Protein AF-A0A1Y1KIW7-F1 (afdb_monomer)

Mean predicted aligned error: 7.22 Å

Radius of gyration: 23.5 Å; Cα contacts (8 Å, |Δi|>4): 241; chains: 1; bounding box: 66×32×48 Å

Foldseek 3Di:
DQQPDQEEEAQDDPDPDCPPDPVVCVVPDPPPSGHHYDHNVVVVVVVVVDDDPVRVVQLVLQCVQLVVQVVVLLVDQFFFQVVSQVSSQVSSVVSAFPGKPDQKAWDKAPCVVVVPHRPRGDTHDAPIKTWIWTTGHHPNHIDTDIDIAGSVSDDDPVRVVVVVVVVVVVVVVVVPPDPVD

pLDDT: mean 90.43, std 15.03, range [49.16, 98.88]

Secondary structure (DSSP,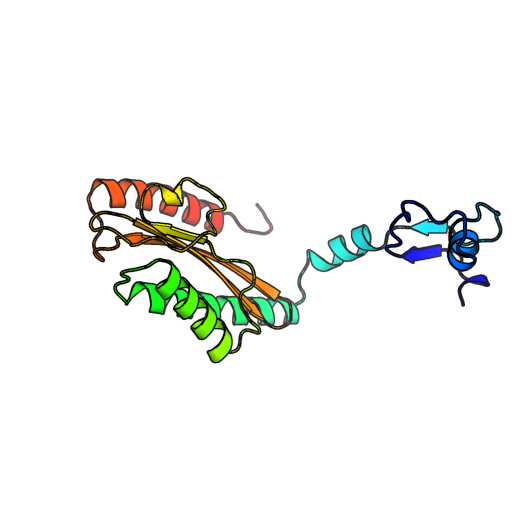 8-state):
-GGG-SEEE------S--TT-HHHHHHH---TTS-EEE-SHHHHHHHHHS--HHHHHHHHHHHHHHHHHHHHHHTS--SBHHHHHHHHHHHHHHTT-SEESSPPEEEEGGGGGSTT-----SB--TTPEEEEE--EEETTEE---EEEEETTSS--HHHHHHHHHHHHHHHHHHHT-STT-

Nearest PDB structures (foldseek):
  6a9v-assembly1_A  TM=9.105E-01  e=4.047E-14  Saccharomyces cerevisiae S288C
  6a9t-assembly1_A  TM=9.104E-01  e=4.312E-14  Saccharomyces cerevisiae S288C
  5x49-assembly1_B  TM=9.559E-01  e=2.557E-13  Homo sapiens
  6a9u-assembly1_A  TM=8.851E-01  e=1.771E-14  Saccharomyces cerevisiae S288C
  5cnx-assembly1_C  TM=8.513E-01  e=7.979E-08  Escherichia coli K-12

Organism: Photinus pyralis (NCBI:txid7054)

Structure (mmCIF, N/CA/C/O backbone):
data_AF-A0A1Y1KIW7-F1
#
_entry.id   AF-A0A1Y1KIW7-F1
#
loop_
_atom_site.group_PDB
_atom_site.id
_atom_site.type_symbol
_atom_site.label_atom_id
_atom_site.label_alt_id
_atom_site.label_comp_id
_atom_site.label_asym_id
_atom_site.label_entity_id
_atom_site.label_seq_id
_atom_site.pdbx_PDB_ins_code
_atom_site.Cartn_x
_atom_site.Cartn_y
_atom_site.Cartn_z
_atom_site.occupancy
_atom_site.B_iso_or_equiv
_atom_site.auth_seq_id
_atom_site.auth_comp_id
_atom_site.auth_asym_id
_atom_site.auth_atom_id
_atom_site.pdbx_PDB_model_num
ATOM 1 N N . ILE A 1 1 ? 38.084 -9.960 -23.583 1.00 61.38 1 ILE A N 1
ATOM 2 C CA . ILE A 1 1 ? 36.746 -9.347 -23.404 1.00 61.38 1 ILE A CA 1
ATOM 3 C C . ILE A 1 1 ? 36.866 -7.844 -23.141 1.00 61.38 1 ILE A C 1
ATOM 5 O O . ILE A 1 1 ? 36.608 -7.091 -24.060 1.00 61.38 1 ILE A O 1
ATOM 9 N N . LEU A 1 2 ? 37.344 -7.375 -21.979 1.00 64.31 2 LEU A N 1
ATOM 10 C CA . LEU A 1 2 ? 37.395 -5.922 -21.696 1.00 64.31 2 LEU A CA 1
ATOM 11 C C . LEU A 1 2 ? 38.417 -5.123 -22.530 1.00 64.31 2 LEU A C 1
ATOM 13 O O . LEU A 1 2 ? 38.200 -3.947 -22.784 1.00 64.31 2 LEU A O 1
ATOM 17 N N . ARG A 1 3 ? 39.520 -5.748 -22.967 1.00 63.81 3 ARG A N 1
ATOM 18 C CA . ARG A 1 3 ? 40.569 -5.086 -23.775 1.00 63.81 3 ARG A CA 1
ATOM 19 C C . ARG A 1 3 ? 40.186 -4.853 -25.242 1.00 63.81 3 ARG A C 1
ATOM 21 O O . ARG A 1 3 ? 40.884 -4.125 -25.928 1.00 63.81 3 ARG A O 1
ATOM 28 N N . SER A 1 4 ? 39.125 -5.503 -25.715 1.00 75.75 4 SER A N 1
ATOM 29 C CA . SER A 1 4 ? 38.615 -5.390 -27.087 1.00 75.75 4 SER A CA 1
ATOM 30 C C . SER A 1 4 ? 37.269 -4.667 -27.149 1.00 75.75 4 SER A C 1
ATOM 32 O O . SER A 1 4 ? 36.656 -4.621 -28.207 1.00 75.75 4 SER A O 1
ATOM 34 N N . ALA A 1 5 ? 36.761 -4.191 -26.010 1.00 72.75 5 ALA A N 1
ATOM 35 C CA . ALA A 1 5 ? 35.526 -3.427 -25.961 1.00 72.75 5 ALA A CA 1
ATOM 36 C C . ALA A 1 5 ? 35.830 -1.962 -26.284 1.00 72.75 5 ALA A C 1
ATOM 38 O O . ALA A 1 5 ? 36.837 -1.435 -25.816 1.00 72.75 5 ALA A O 1
ATOM 39 N N . GLU A 1 6 ? 34.950 -1.313 -27.044 1.00 76.81 6 GLU A N 1
ATOM 40 C CA . GLU A 1 6 ? 35.015 0.130 -27.326 1.00 76.81 6 GLU A CA 1
ATOM 41 C C . GLU A 1 6 ? 34.262 0.949 -26.263 1.00 76.81 6 GLU A C 1
ATOM 43 O O . GLU A 1 6 ? 34.661 2.062 -25.916 1.00 76.81 6 GLU A O 1
ATOM 48 N N . LEU A 1 7 ? 33.208 0.361 -25.686 1.00 77.12 7 LEU A N 1
ATOM 49 C CA . LEU A 1 7 ? 32.336 0.982 -24.694 1.00 77.12 7 LEU A CA 1
ATOM 50 C C . LEU A 1 7 ? 31.958 -0.029 -23.606 1.00 77.12 7 LEU A C 1
ATOM 52 O O . LEU A 1 7 ? 31.646 -1.184 -23.898 1.00 77.12 7 LEU A O 1
ATOM 56 N N . VAL A 1 8 ? 31.973 0.403 -22.344 1.00 82.56 8 VAL A N 1
ATOM 57 C CA . VAL A 1 8 ? 31.587 -0.421 -21.190 1.00 82.56 8 VAL A CA 1
ATOM 58 C C . VAL A 1 8 ? 30.502 0.292 -20.385 1.00 82.56 8 VAL A C 1
ATOM 60 O O . VAL A 1 8 ? 30.724 1.386 -19.866 1.00 82.56 8 VAL A O 1
ATOM 63 N N . TYR A 1 9 ? 29.343 -0.355 -20.235 1.00 84.00 9 TYR A N 1
ATOM 64 C CA . TYR A 1 9 ? 28.284 0.090 -19.329 1.00 84.00 9 TYR A CA 1
ATOM 65 C C . TYR A 1 9 ? 28.411 -0.627 -17.990 1.00 84.00 9 TYR A C 1
ATOM 67 O O . TYR A 1 9 ? 28.295 -1.850 -17.931 1.00 84.00 9 TYR A O 1
ATOM 75 N N . ALA A 1 10 ? 28.661 0.117 -16.916 1.00 83.75 10 ALA A N 1
ATOM 76 C CA . ALA A 1 10 ? 28.775 -0.462 -15.584 1.00 83.75 10 ALA A CA 1
ATOM 77 C C . ALA A 1 10 ? 28.474 0.573 -14.496 1.00 83.75 10 ALA A C 1
ATOM 79 O O . ALA A 1 10 ? 28.967 1.702 -14.543 1.00 83.75 10 ALA A O 1
ATOM 80 N N . ASP A 1 11 ? 27.719 0.158 -13.480 1.00 79.12 11 ASP A N 1
ATOM 81 C CA . ASP A 1 11 ? 27.463 0.949 -12.274 1.00 79.12 11 ASP A CA 1
ATOM 82 C C . ASP A 1 11 ? 28.633 0.803 -11.301 1.00 79.12 11 ASP A C 1
ATOM 84 O O . ASP A 1 11 ? 28.554 0.172 -10.249 1.00 79.12 11 ASP A O 1
ATOM 88 N N . VAL A 1 12 ? 29.774 1.358 -11.700 1.00 70.19 12 VAL A N 1
ATOM 89 C CA . VAL A 1 12 ? 30.959 1.400 -10.851 1.00 70.19 12 VAL A CA 1
ATOM 90 C C . VAL A 1 12 ? 30.871 2.656 -9.995 1.00 70.19 12 VAL A C 1
ATOM 92 O O . VAL A 1 12 ? 31.038 3.769 -10.490 1.00 70.19 12 VAL A O 1
ATOM 95 N N . GLN A 1 13 ? 30.591 2.480 -8.704 1.00 58.31 13 GLN A N 1
ATOM 96 C CA . GLN A 1 13 ? 30.685 3.566 -7.729 1.00 58.31 13 GLN A CA 1
ATOM 97 C C . GLN A 1 13 ? 32.115 4.141 -7.752 1.00 58.31 13 GLN A C 1
ATOM 99 O O . GLN A 1 13 ? 33.075 3.361 -7.756 1.00 58.31 13 GLN A O 1
ATOM 104 N N . PRO A 1 14 ? 32.307 5.472 -7.741 1.00 51.91 14 PRO A N 1
ATOM 105 C CA . PRO A 1 14 ? 33.620 6.032 -7.465 1.00 51.91 14 PRO A CA 1
ATOM 106 C C . PRO A 1 14 ? 34.003 5.630 -6.038 1.00 51.91 14 PRO A C 1
ATOM 108 O O . PRO A 1 14 ? 33.383 6.063 -5.066 1.00 51.91 14 PRO A O 1
ATOM 111 N N . VAL A 1 15 ? 34.992 4.751 -5.899 1.00 50.53 15 VAL A N 1
ATOM 112 C CA . VAL A 1 15 ? 35.445 4.313 -4.579 1.00 50.53 15 VAL A CA 1
ATOM 113 C C . VAL A 1 15 ? 36.066 5.512 -3.858 1.00 50.53 15 VAL A C 1
ATOM 115 O O . VAL A 1 15 ? 36.962 6.164 -4.392 1.00 50.53 15 VAL A O 1
ATOM 118 N N . ARG A 1 16 ? 35.561 5.824 -2.656 1.00 49.16 16 ARG A N 1
ATOM 119 C CA . ARG A 1 16 ? 35.917 7.041 -1.906 1.00 49.16 16 ARG A CA 1
ATOM 120 C C . ARG A 1 16 ? 37.354 7.080 -1.371 1.00 49.16 16 ARG A C 1
ATOM 122 O O . ARG A 1 16 ? 37.787 8.160 -1.000 1.00 49.16 16 ARG A O 1
ATOM 129 N N . ASP A 1 17 ? 38.099 5.975 -1.382 1.00 57.03 17 ASP A N 1
ATOM 130 C CA . ASP A 1 17 ? 39.563 5.966 -1.248 1.00 57.03 17 ASP A CA 1
ATOM 131 C C . ASP A 1 17 ? 40.117 4.577 -1.620 1.00 57.03 17 ASP A C 1
ATOM 133 O O . ASP A 1 17 ? 39.911 3.595 -0.910 1.00 57.03 1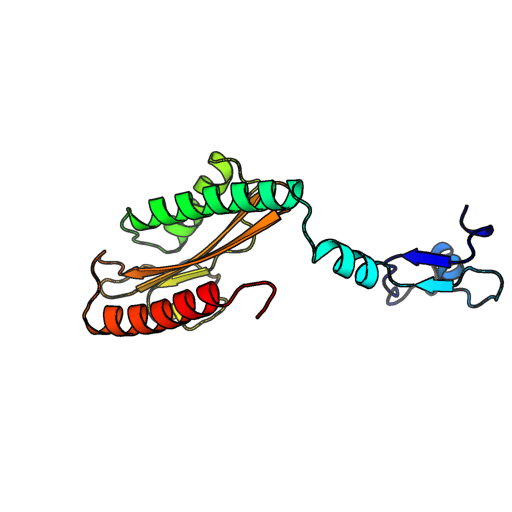7 ASP A O 1
ATOM 137 N N . THR A 1 18 ? 40.805 4.468 -2.756 1.00 52.38 18 THR A N 1
ATOM 138 C CA . THR A 1 18 ? 41.490 3.235 -3.199 1.00 52.38 18 THR A CA 1
ATOM 139 C C . THR A 1 18 ? 42.814 3.566 -3.866 1.00 52.38 18 THR A C 1
ATOM 141 O O . THR A 1 18 ? 43.195 2.987 -4.886 1.00 52.38 18 THR A O 1
ATOM 144 N N . SER A 1 19 ? 43.591 4.451 -3.245 1.00 52.22 19 SER A N 1
ATOM 145 C CA . SER A 1 19 ? 44.989 4.684 -3.632 1.00 52.22 19 SER A CA 1
ATOM 146 C C . SER A 1 19 ? 45.856 3.403 -3.636 1.00 52.22 19 SER A C 1
ATOM 148 O O . SER A 1 19 ? 46.941 3.410 -4.223 1.00 52.22 19 SER A O 1
ATOM 150 N N . LYS A 1 20 ? 45.380 2.279 -3.063 1.00 52.53 20 LYS A N 1
ATOM 151 C CA . LYS A 1 20 ? 46.131 1.016 -2.909 1.00 52.53 20 LYS A CA 1
ATOM 152 C C . LYS A 1 20 ? 45.621 -0.212 -3.680 1.00 52.53 20 LYS A C 1
ATOM 154 O O . LYS A 1 20 ? 46.311 -1.226 -3.656 1.00 52.53 20 LYS A O 1
ATOM 159 N N . ASN A 1 21 ? 44.475 -0.176 -4.369 1.00 59.34 21 ASN A N 1
ATOM 160 C CA . ASN A 1 21 ? 43.927 -1.397 -4.982 1.00 59.34 21 ASN A CA 1
ATOM 161 C C . ASN A 1 21 ? 44.272 -1.497 -6.483 1.00 59.34 21 ASN A C 1
ATOM 163 O O . ASN A 1 21 ? 43.863 -0.648 -7.274 1.00 59.34 21 ASN A O 1
ATOM 167 N N . SER A 1 22 ? 45.025 -2.532 -6.878 1.00 60.00 22 SER A N 1
ATOM 168 C CA . SER A 1 22 ? 45.4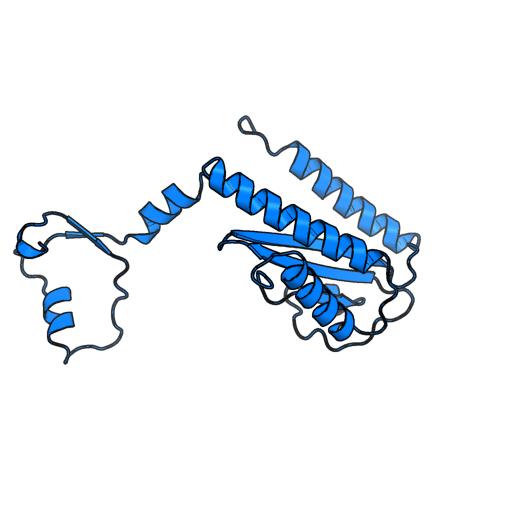94 -2.762 -8.263 1.00 60.00 22 SER A CA 1
ATOM 169 C C . SER A 1 22 ? 44.339 -2.814 -9.272 1.00 60.00 22 SER A C 1
ATOM 171 O O . SER A 1 22 ? 44.393 -2.176 -10.324 1.00 60.00 22 SER A O 1
ATOM 173 N N . LEU A 1 23 ? 43.239 -3.472 -8.892 1.00 58.28 23 LEU A N 1
ATOM 174 C CA . LEU A 1 23 ? 42.007 -3.514 -9.679 1.00 58.28 23 LEU A CA 1
ATOM 175 C C . LEU A 1 23 ? 41.408 -2.118 -9.873 1.00 58.28 23 LEU A C 1
ATOM 177 O O . LEU A 1 23 ? 40.960 -1.800 -10.966 1.00 58.28 23 LEU A O 1
ATOM 181 N N . TRP A 1 24 ? 41.449 -1.247 -8.859 1.00 57.94 24 TRP A N 1
ATOM 182 C CA . TRP A 1 24 ? 40.953 0.119 -9.015 1.00 57.94 24 TRP A CA 1
ATOM 183 C C . TRP A 1 24 ? 41.864 0.966 -9.889 1.00 57.94 24 TRP A C 1
ATOM 185 O O . TRP A 1 24 ? 41.348 1.693 -10.714 1.00 57.94 24 TRP A O 1
ATOM 195 N N . ARG A 1 25 ? 43.194 0.835 -9.819 1.00 58.03 25 ARG A N 1
ATOM 196 C CA . ARG A 1 25 ? 44.079 1.507 -10.793 1.00 58.03 25 ARG A CA 1
ATOM 197 C C . ARG A 1 25 ? 43.815 1.033 -12.221 1.00 58.03 25 ARG A C 1
ATOM 199 O O . ARG A 1 25 ? 43.783 1.858 -13.125 1.00 58.03 25 ARG A O 1
ATOM 206 N N . PHE A 1 26 ? 43.541 -0.257 -12.407 1.00 60.66 26 PHE A N 1
ATOM 207 C CA . PHE A 1 26 ? 43.091 -0.802 -13.689 1.00 60.66 26 PHE A CA 1
ATOM 208 C C . PHE A 1 26 ? 41.734 -0.216 -14.122 1.00 60.66 26 PHE A C 1
ATOM 210 O O . PHE A 1 26 ? 41.530 0.099 -15.291 1.00 60.66 26 PHE A O 1
ATOM 217 N N . PHE A 1 27 ? 40.812 0.008 -13.182 1.00 56.88 27 PHE A N 1
ATOM 218 C CA . PHE A 1 27 ? 39.549 0.678 -13.467 1.00 56.88 27 PHE A CA 1
ATOM 219 C C . PHE A 1 27 ? 39.673 2.225 -13.541 1.00 56.88 27 PHE A C 1
ATOM 221 O O . PHE A 1 27 ? 38.868 2.861 -14.199 1.00 56.88 27 PHE A O 1
ATOM 228 N N . SER A 1 28 ? 40.665 2.886 -12.971 1.00 54.75 28 SER A N 1
ATOM 229 C CA . SER A 1 28 ? 40.720 4.358 -12.895 1.00 54.75 28 SER A CA 1
ATOM 230 C C . SER A 1 28 ? 41.793 4.984 -13.768 1.00 54.75 28 SER A C 1
ATOM 232 O O . SER A 1 28 ? 41.848 6.212 -13.843 1.00 54.75 28 SER A O 1
ATOM 234 N N . SER A 1 29 ? 42.641 4.177 -14.414 1.00 55.69 29 SER A N 1
ATOM 235 C CA . SER A 1 29 ? 43.639 4.688 -15.347 1.00 55.69 29 SER A CA 1
ATOM 236 C C . SER A 1 29 ? 42.951 5.455 -16.475 1.00 55.69 29 SER A C 1
ATOM 238 O O . SER A 1 29 ? 42.076 4.933 -17.166 1.00 55.69 29 SER A O 1
ATOM 240 N N . LYS A 1 30 ? 43.366 6.714 -16.631 1.00 52.62 30 LYS A N 1
ATOM 241 C CA . LYS A 1 30 ? 42.990 7.629 -17.713 1.00 52.62 30 LYS A CA 1
ATOM 242 C C . LYS A 1 30 ? 43.822 7.391 -18.982 1.00 52.62 30 LYS A C 1
ATOM 244 O O . LYS A 1 30 ? 43.797 8.235 -19.874 1.00 52.62 30 LYS A O 1
ATOM 249 N N . ASP A 1 31 ? 44.567 6.284 -19.054 1.00 53.50 31 ASP A N 1
ATOM 250 C CA . ASP A 1 31 ? 45.243 5.880 -20.282 1.00 53.50 31 ASP A CA 1
ATOM 251 C C . ASP A 1 31 ? 44.214 5.672 -21.395 1.00 53.50 31 ASP A C 1
ATOM 253 O O . ASP A 1 31 ? 43.226 4.951 -21.241 1.00 53.50 31 ASP A O 1
ATOM 257 N N . SER A 1 32 ? 44.488 6.279 -22.547 1.00 52.28 32 SER A N 1
ATOM 258 C CA . SER A 1 32 ? 43.694 6.259 -23.784 1.00 52.28 32 SER A CA 1
ATOM 259 C C . SER A 1 32 ? 43.511 4.868 -24.416 1.00 52.28 32 SER A C 1
ATOM 261 O O . SER A 1 32 ? 42.988 4.757 -25.520 1.00 52.28 32 SER A O 1
ATOM 263 N N . THR A 1 33 ? 43.930 3.802 -23.730 1.00 56.38 33 THR A N 1
ATOM 264 C CA . THR A 1 33 ? 43.823 2.402 -24.166 1.00 56.38 33 THR A CA 1
ATOM 265 C C . THR A 1 33 ? 42.630 1.666 -23.548 1.00 56.38 33 THR A C 1
ATOM 267 O O . THR A 1 33 ? 42.401 0.496 -23.863 1.00 56.38 33 THR A O 1
ATOM 270 N N . HIS A 1 34 ? 41.858 2.321 -22.673 1.00 58.91 34 HIS A N 1
ATOM 271 C CA . HIS A 1 34 ? 40.691 1.728 -22.024 1.00 58.91 34 HIS A CA 1
ATOM 272 C C . HIS A 1 34 ? 39.366 2.250 -22.606 1.00 58.91 34 HIS A C 1
ATOM 274 O O . HIS A 1 34 ? 39.247 3.451 -22.854 1.00 58.91 34 HIS A O 1
ATOM 280 N N . PRO A 1 35 ? 38.349 1.379 -22.786 1.00 63.16 35 PRO A N 1
ATOM 281 C CA . PRO A 1 35 ? 37.043 1.781 -23.299 1.00 63.16 35 PRO A CA 1
ATOM 282 C C . PRO A 1 35 ? 36.399 2.874 -22.456 1.00 63.16 35 PRO A C 1
ATOM 284 O O . PRO A 1 35 ? 36.482 2.854 -21.220 1.00 63.16 35 PRO A O 1
ATOM 287 N N . ALA A 1 36 ? 35.686 3.775 -23.133 1.00 67.88 36 ALA A N 1
ATOM 288 C CA . ALA A 1 36 ? 34.842 4.760 -22.478 1.00 67.88 36 ALA A CA 1
ATOM 289 C C . ALA A 1 36 ? 33.834 4.050 -21.561 1.00 67.88 36 ALA A C 1
ATOM 291 O O . ALA A 1 36 ? 33.332 2.966 -21.876 1.00 67.88 36 ALA A O 1
ATOM 292 N N . ARG A 1 37 ? 33.555 4.649 -20.401 1.00 74.88 37 ARG A N 1
ATOM 293 C CA . ARG A 1 37 ? 32.640 4.068 -19.416 1.00 74.88 37 ARG A CA 1
ATOM 294 C C . ARG A 1 37 ? 31.434 4.938 -19.216 1.00 74.88 37 ARG A C 1
ATOM 296 O O . ARG A 1 37 ? 31.555 6.134 -18.962 1.00 74.88 37 ARG A O 1
ATOM 303 N N . THR A 1 38 ? 30.277 4.308 -19.280 1.00 82.38 38 THR A N 1
ATOM 304 C CA . THR A 1 38 ? 28.997 4.972 -19.095 1.00 82.38 38 THR A CA 1
ATOM 305 C C . THR A 1 38 ? 28.257 4.288 -17.951 1.00 82.38 38 THR A C 1
ATOM 307 O O . THR A 1 38 ? 28.255 3.057 -17.884 1.00 82.38 38 THR A O 1
ATOM 310 N N . PRO A 1 39 ? 27.637 5.045 -17.029 1.00 86.06 39 PRO A N 1
ATOM 311 C CA . PRO A 1 39 ? 26.777 4.444 -16.021 1.00 86.06 39 PRO A CA 1
ATOM 312 C C . PRO A 1 39 ? 25.683 3.604 -16.685 1.00 86.06 39 PRO A C 1
ATOM 314 O O . PRO A 1 39 ? 25.110 4.015 -17.698 1.00 86.06 39 PRO A O 1
ATOM 317 N N . LEU A 1 40 ? 25.408 2.425 -16.132 1.00 90.19 40 LEU A N 1
ATOM 318 C CA . LEU A 1 40 ? 24.410 1.503 -16.669 1.00 90.19 40 LEU A CA 1
ATOM 319 C C . LEU A 1 40 ? 23.000 1.897 -16.197 1.00 90.19 40 LEU A C 1
ATOM 321 O O . LEU A 1 40 ? 22.042 1.811 -16.971 1.00 90.19 40 LEU A O 1
ATOM 325 N N . TYR A 1 41 ? 22.873 2.411 -14.970 1.00 91.19 41 TYR A N 1
ATOM 326 C CA . TYR A 1 41 ? 21.595 2.757 -14.350 1.00 91.19 41 TYR A CA 1
ATOM 327 C C . TYR A 1 41 ? 20.694 3.685 -15.190 1.00 91.19 41 TYR A C 1
ATOM 329 O O . TYR A 1 41 ? 19.491 3.431 -15.211 1.00 91.19 41 TYR A O 1
ATOM 337 N N . PRO A 1 42 ? 21.173 4.710 -15.938 1.00 91.50 42 PRO A N 1
ATOM 338 C CA . PRO A 1 42 ? 20.285 5.557 -16.735 1.00 91.50 42 PRO A CA 1
ATOM 339 C C . PRO A 1 42 ? 19.614 4.781 -17.871 1.00 91.50 42 PRO A C 1
ATOM 341 O O . PRO A 1 42 ? 18.453 5.032 -18.191 1.00 91.50 42 PRO A O 1
ATOM 344 N N . MET A 1 43 ? 20.330 3.828 -18.476 1.00 92.00 43 MET A N 1
ATOM 345 C CA . MET A 1 43 ? 19.785 2.958 -19.518 1.00 92.00 43 MET A CA 1
ATOM 346 C C . MET A 1 43 ? 18.808 1.949 -18.913 1.00 92.00 43 MET A C 1
ATOM 348 O O . MET A 1 43 ? 17.683 1.823 -19.393 1.00 92.00 43 MET A O 1
ATOM 352 N N . MET A 1 44 ? 19.201 1.294 -17.818 1.00 94.56 44 MET A N 1
ATOM 353 C CA . MET A 1 44 ? 18.342 0.328 -17.130 1.00 94.56 44 MET A CA 1
ATOM 354 C C . MET A 1 44 ? 17.053 0.963 -16.615 1.00 94.56 44 MET A C 1
ATOM 356 O O . MET A 1 44 ? 15.990 0.361 -16.735 1.00 94.56 44 MET A O 1
ATOM 360 N N . ASN A 1 45 ? 17.110 2.193 -16.105 1.00 94.75 45 ASN A N 1
ATOM 361 C CA . ASN A 1 45 ? 15.924 2.914 -15.656 1.00 94.75 45 ASN A CA 1
ATOM 362 C C . ASN A 1 45 ? 14.947 3.150 -16.811 1.00 94.75 45 ASN A C 1
ATOM 364 O O . ASN A 1 45 ? 13.763 2.888 -16.639 1.00 94.75 45 ASN A O 1
ATOM 368 N N . LYS A 1 46 ? 15.423 3.554 -18.000 1.00 95.56 46 LYS A N 1
ATOM 369 C CA . LYS A 1 46 ? 14.560 3.718 -19.186 1.00 95.56 46 LYS A CA 1
ATOM 370 C C . LYS A 1 46 ? 13.859 2.416 -19.574 1.00 95.56 46 LYS A C 1
ATOM 372 O O . LYS A 1 46 ? 12.668 2.444 -19.865 1.00 95.56 46 LYS A O 1
ATOM 377 N N . LEU A 1 47 ? 14.574 1.291 -19.530 1.00 96.12 47 LEU A N 1
ATOM 378 C CA . LEU A 1 47 ? 13.995 -0.025 -19.816 1.00 96.12 47 LEU A CA 1
ATOM 379 C C . LEU A 1 47 ? 12.958 -0.428 -18.758 1.00 96.12 47 LEU A C 1
ATOM 381 O O . LEU A 1 47 ? 11.878 -0.881 -19.109 1.00 96.12 47 LEU A O 1
ATOM 385 N N . ARG A 1 48 ? 13.237 -0.189 -17.471 1.00 97.12 48 ARG A N 1
ATOM 386 C CA . ARG A 1 48 ? 12.342 -0.534 -16.352 1.00 97.12 48 ARG A CA 1
ATOM 387 C C . ARG A 1 48 ? 11.087 0.334 -16.258 1.00 97.12 48 ARG A C 1
ATOM 389 O O . ARG A 1 48 ? 10.168 -0.018 -15.516 1.00 97.12 48 ARG A O 1
ATOM 396 N N . VAL A 1 49 ? 11.025 1.487 -16.932 1.00 97.31 49 VAL A N 1
ATOM 397 C CA . VAL A 1 49 ? 9.819 2.338 -16.920 1.00 97.31 49 VAL A CA 1
ATOM 398 C C . VAL A 1 49 ? 8.655 1.624 -17.609 1.00 97.31 49 VAL A C 1
ATOM 400 O O . VAL A 1 49 ? 7.565 1.589 -17.033 1.00 97.31 49 VAL A O 1
ATOM 403 N N . ILE A 1 50 ? 8.891 1.012 -18.773 1.00 97.19 50 ILE A N 1
ATOM 404 C CA . ILE A 1 50 ? 7.871 0.319 -19.569 1.00 97.19 50 ILE A CA 1
ATOM 405 C C . ILE A 1 50 ? 7.873 -1.166 -19.212 1.00 97.19 50 ILE A C 1
ATOM 407 O O . ILE A 1 50 ? 8.835 -1.874 -19.483 1.00 97.19 50 ILE A O 1
ATOM 411 N N . LYS A 1 51 ? 6.789 -1.633 -18.593 1.00 98.06 51 LYS A N 1
ATOM 412 C CA . LYS A 1 51 ? 6.667 -3.019 -18.126 1.00 98.06 51 LYS A CA 1
ATOM 413 C C . LYS A 1 51 ? 6.195 -3.895 -19.275 1.00 98.06 51 LYS A C 1
ATOM 415 O O . LYS A 1 51 ? 5.221 -3.566 -19.951 1.00 98.06 51 LYS A O 1
ATOM 420 N N . SER A 1 52 ? 6.838 -5.037 -19.459 1.00 98.44 52 SER A N 1
ATOM 421 C CA . SER A 1 52 ? 6.318 -6.109 -20.302 1.00 98.44 52 SER A CA 1
ATOM 422 C C . SER A 1 52 ? 5.039 -6.711 -19.707 1.00 98.44 52 SER A C 1
ATOM 424 O O . SER A 1 52 ? 4.737 -6.560 -18.520 1.00 98.44 52 SER A O 1
ATOM 426 N N . ALA A 1 53 ? 4.287 -7.454 -20.520 1.00 98.50 53 ALA A N 1
ATOM 427 C CA . ALA A 1 53 ? 3.054 -8.105 -20.074 1.00 98.50 53 ALA A CA 1
ATOM 428 C C . ALA A 1 53 ? 3.274 -9.068 -18.887 1.00 98.50 53 ALA A C 1
ATOM 430 O O . ALA A 1 53 ? 2.424 -9.159 -18.002 1.00 98.50 53 ALA A O 1
ATOM 431 N N . ALA A 1 54 ? 4.424 -9.751 -18.838 1.00 98.19 54 ALA A N 1
ATOM 432 C CA . ALA A 1 54 ? 4.777 -10.642 -17.734 1.00 98.19 54 ALA A CA 1
ATOM 433 C C . ALA A 1 54 ? 5.024 -9.872 -16.424 1.00 98.19 54 ALA A C 1
ATOM 435 O O . ALA A 1 54 ? 4.557 -10.282 -15.363 1.00 98.19 54 ALA A O 1
ATOM 436 N N . GLU A 1 55 ? 5.695 -8.720 -16.495 1.00 98.62 55 GLU A N 1
ATOM 437 C CA . GLU A 1 55 ? 5.926 -7.853 -15.332 1.00 98.62 55 GLU A CA 1
ATOM 438 C C . GLU A 1 55 ? 4.609 -7.274 -14.807 1.00 98.62 55 GLU A C 1
ATOM 440 O O . GLU A 1 55 ? 4.351 -7.307 -13.604 1.00 98.62 55 GLU A O 1
ATOM 445 N N . VAL A 1 56 ? 3.723 -6.829 -15.708 1.00 98.50 56 VAL A N 1
ATOM 446 C CA . VAL A 1 56 ? 2.372 -6.373 -15.343 1.00 98.50 56 VAL A CA 1
ATOM 447 C C . VAL A 1 56 ? 1.580 -7.488 -14.657 1.00 98.50 56 VAL A C 1
ATOM 449 O O . VAL A 1 56 ? 0.885 -7.221 -13.676 1.00 98.50 56 VAL A O 1
ATOM 452 N N . ALA A 1 57 ? 1.693 -8.738 -15.116 1.00 98.31 57 ALA A N 1
ATOM 453 C CA . ALA A 1 57 ? 1.036 -9.875 -14.473 1.00 98.31 57 ALA A CA 1
ATOM 454 C C . ALA A 1 57 ? 1.548 -10.108 -13.037 1.00 98.31 57 ALA A C 1
ATOM 456 O O . ALA A 1 57 ? 0.736 -10.320 -12.131 1.00 98.31 57 ALA A O 1
ATOM 457 N N . ASN A 1 58 ? 2.859 -9.987 -12.802 1.00 98.38 58 ASN A N 1
ATOM 458 C CA . ASN A 1 58 ? 3.442 -10.073 -11.458 1.00 98.38 58 ASN A CA 1
ATOM 459 C C . ASN A 1 58 ? 2.961 -8.933 -10.553 1.00 98.38 58 ASN A C 1
ATOM 461 O O . ASN A 1 58 ? 2.459 -9.194 -9.459 1.00 98.38 58 ASN A O 1
ATOM 465 N N . MET A 1 59 ? 3.016 -7.684 -11.031 1.00 98.75 59 MET A N 1
ATOM 466 C CA . MET A 1 59 ? 2.507 -6.517 -10.298 1.00 98.75 59 MET A CA 1
ATOM 467 C C . MET A 1 59 ? 1.015 -6.655 -9.973 1.00 98.75 59 MET A C 1
ATOM 469 O O . MET A 1 59 ? 0.574 -6.334 -8.869 1.00 98.75 59 MET A O 1
ATOM 473 N N . ARG A 1 60 ? 0.216 -7.174 -10.914 1.00 98.62 60 ARG A N 1
ATOM 474 C CA . ARG A 1 60 ? -1.216 -7.423 -10.713 1.00 98.62 60 ARG A CA 1
ATOM 475 C C . ARG A 1 60 ? -1.455 -8.470 -9.633 1.00 98.62 60 ARG A C 1
ATOM 477 O O . ARG A 1 60 ? -2.345 -8.273 -8.805 1.00 98.62 60 ARG A O 1
ATOM 484 N N . LYS A 1 61 ? -0.688 -9.562 -9.635 1.00 98.50 61 LYS A N 1
ATOM 485 C CA . LYS A 1 61 ? -0.776 -10.610 -8.614 1.00 98.50 61 LYS A CA 1
ATOM 486 C C . LYS A 1 61 ? -0.420 -10.064 -7.233 1.00 98.50 61 LYS A C 1
ATOM 488 O O . LYS A 1 61 ? -1.214 -10.244 -6.310 1.00 98.50 61 LYS A O 1
ATOM 493 N N . ALA A 1 62 ? 0.693 -9.339 -7.123 1.00 98.62 62 ALA A N 1
ATOM 494 C CA . ALA A 1 62 ? 1.088 -8.659 -5.895 1.00 98.62 62 ALA A CA 1
ATOM 495 C C . ALA A 1 62 ? -0.048 -7.746 -5.401 1.00 98.62 62 ALA A C 1
ATOM 497 O O . ALA A 1 62 ? -0.526 -7.888 -4.278 1.00 98.62 62 ALA A O 1
ATOM 498 N N . GLY A 1 63 ? -0.575 -6.876 -6.275 1.00 98.69 63 GLY A N 1
ATOM 499 C CA . GLY A 1 63 ? -1.632 -5.917 -5.927 1.00 98.69 63 GLY A CA 1
ATOM 500 C C . GLY A 1 63 ? -2.923 -6.577 -5.451 1.00 98.69 63 GLY A C 1
ATOM 501 O O . GLY A 1 63 ? -3.588 -6.074 -4.546 1.00 98.69 63 GLY A O 1
ATOM 502 N N . GLN A 1 64 ? -3.277 -7.728 -6.023 1.00 98.75 64 GLN A N 1
ATOM 503 C CA . GLN A 1 64 ? -4.433 -8.507 -5.588 1.00 98.75 64 GLN A CA 1
ATOM 504 C C . GLN A 1 64 ? -4.241 -9.124 -4.201 1.00 98.75 64 GLN A C 1
ATOM 506 O O . GLN A 1 64 ? -5.186 -9.125 -3.413 1.00 98.75 64 GLN A O 1
ATOM 511 N N . ILE A 1 65 ? -3.054 -9.656 -3.905 1.00 98.69 65 ILE A N 1
ATOM 512 C CA . ILE A 1 65 ? -2.732 -10.212 -2.586 1.00 98.69 65 ILE A CA 1
ATOM 513 C C . ILE A 1 65 ? -2.766 -9.094 -1.541 1.00 98.69 65 ILE A C 1
ATOM 515 O O . ILE A 1 65 ? -3.542 -9.181 -0.589 1.00 98.69 65 ILE A O 1
ATOM 519 N N . SER A 1 66 ? -2.032 -8.004 -1.777 1.00 98.81 66 SER A N 1
ATOM 520 C CA . SER A 1 66 ? -1.953 -6.864 -0.860 1.00 98.81 66 SER A CA 1
ATOM 521 C C . SER A 1 66 ? -3.314 -6.212 -0.624 1.00 98.81 66 SER A C 1
ATOM 523 O O . SER A 1 66 ? -3.709 -5.964 0.514 1.00 98.81 66 SER A O 1
ATOM 525 N N . GLY A 1 67 ? -4.086 -5.995 -1.694 1.00 98.75 67 GLY A N 1
ATOM 526 C CA . GLY A 1 67 ? -5.426 -5.423 -1.601 1.00 98.75 67 GLY A CA 1
ATOM 527 C C . GLY A 1 67 ? -6.391 -6.297 -0.796 1.00 98.75 67 GLY A C 1
ATOM 528 O O . GLY A 1 67 ? -7.184 -5.766 -0.015 1.00 98.75 67 GLY A O 1
ATOM 529 N N . ARG A 1 68 ? -6.314 -7.629 -0.933 1.00 98.69 68 ARG A N 1
ATOM 530 C CA . ARG A 1 68 ? -7.105 -8.560 -0.113 1.00 98.69 68 ARG A CA 1
ATOM 531 C C . ARG A 1 68 ? -6.667 -8.537 1.345 1.00 98.69 68 ARG A C 1
ATOM 533 O O . ARG A 1 68 ? -7.533 -8.420 2.199 1.00 98.69 68 ARG A O 1
ATOM 540 N N . ALA A 1 69 ? -5.367 -8.562 1.630 1.00 98.69 69 ALA A N 1
ATOM 541 C CA . ALA A 1 69 ? -4.847 -8.496 2.996 1.00 98.69 69 ALA A CA 1
ATOM 542 C C . ALA A 1 69 ? -5.316 -7.229 3.736 1.00 98.69 69 ALA A C 1
ATOM 544 O O . ALA A 1 69 ? -5.827 -7.320 4.851 1.00 98.69 69 ALA A O 1
ATOM 545 N N . ILE A 1 70 ? -5.249 -6.060 3.089 1.00 98.75 70 ILE A N 1
ATOM 546 C CA . ILE A 1 70 ? -5.752 -4.801 3.666 1.00 98.75 70 ILE A CA 1
ATOM 547 C C . ILE A 1 70 ? -7.283 -4.823 3.797 1.00 98.75 70 ILE A C 1
ATOM 549 O O . ILE A 1 70 ? -7.832 -4.326 4.777 1.00 98.75 70 ILE A O 1
ATOM 553 N N . THR A 1 71 ? -7.994 -5.434 2.845 1.00 98.62 71 THR A N 1
ATOM 554 C CA . THR A 1 71 ? -9.452 -5.614 2.953 1.00 98.62 71 THR A CA 1
ATOM 555 C C . THR A 1 71 ? -9.826 -6.492 4.144 1.00 98.62 71 THR A C 1
ATOM 557 O O . THR A 1 71 ? -10.754 -6.148 4.870 1.00 98.62 71 THR A O 1
ATOM 560 N N . GLU 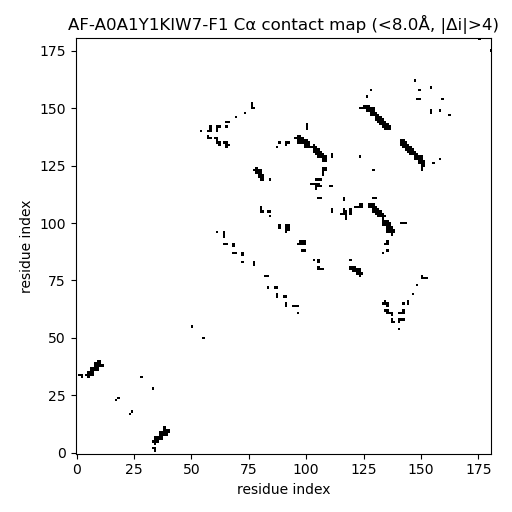A 1 72 ? -9.103 -7.586 4.386 1.00 98.50 72 GLU A N 1
ATOM 561 C CA . GLU A 1 72 ? -9.291 -8.405 5.584 1.00 98.50 72 GLU A CA 1
ATOM 562 C C . GLU A 1 72 ? -8.936 -7.625 6.852 1.00 98.50 72 GLU A C 1
ATOM 564 O O . GLU A 1 72 ? -9.683 -7.690 7.825 1.00 98.50 72 GLU A O 1
ATOM 569 N N . ALA A 1 73 ? -7.872 -6.816 6.845 1.00 98.50 73 ALA A N 1
ATOM 570 C CA . ALA A 1 73 ? -7.524 -5.967 7.985 1.00 98.50 73 ALA A CA 1
ATOM 571 C C . ALA A 1 73 ? -8.668 -5.013 8.370 1.00 98.50 73 ALA A C 1
ATOM 573 O O . ALA A 1 73 ? -8.989 -4.894 9.550 1.00 98.50 73 ALA A O 1
ATOM 574 N N . MET A 1 74 ? -9.340 -4.398 7.391 1.00 98.56 74 MET A N 1
ATOM 575 C CA . MET A 1 74 ? -10.474 -3.490 7.628 1.00 98.56 74 MET A CA 1
ATOM 576 C C . MET A 1 74 ? -11.712 -4.173 8.234 1.00 98.56 74 MET A C 1
ATOM 578 O O . MET A 1 74 ? -12.579 -3.487 8.770 1.00 98.56 74 MET A O 1
ATOM 582 N N . LYS A 1 75 ? -11.825 -5.506 8.158 1.00 97.38 75 LYS A N 1
ATOM 583 C CA . LYS A 1 75 ? -12.943 -6.259 8.757 1.00 97.38 75 LYS A CA 1
ATOM 584 C C . LYS A 1 75 ? -12.766 -6.518 10.254 1.00 97.38 75 LYS A C 1
ATOM 586 O O . LYS A 1 75 ? -13.725 -6.918 10.909 1.00 97.38 75 LYS A O 1
ATOM 591 N N . HIS A 1 76 ? -11.561 -6.322 10.782 1.00 95.06 76 HIS A N 1
ATOM 592 C CA . HIS A 1 76 ? -11.230 -6.587 12.176 1.00 95.06 76 HIS A CA 1
ATOM 593 C C . HIS A 1 76 ? -11.120 -5.277 12.961 1.00 95.06 76 HIS A C 1
ATOM 595 O O . HIS A 1 76 ? -10.673 -4.254 12.442 1.00 95.06 76 HIS A O 1
ATOM 601 N N . GLY A 1 77 ? -11.506 -5.319 14.235 1.00 95.88 77 GLY A N 1
ATOM 602 C CA . GLY A 1 77 ? -11.170 -4.262 15.184 1.00 95.88 77 GLY A CA 1
ATOM 603 C C . GLY A 1 77 ? -9.738 -4.443 15.679 1.00 95.88 77 GLY A C 1
ATOM 604 O O . GLY A 1 77 ? -9.349 -5.553 16.043 1.00 95.88 77 GLY A O 1
ATOM 605 N N . TRP A 1 78 ? -8.968 -3.358 15.726 1.00 98.06 78 TRP A N 1
ATOM 606 C CA . TRP A 1 78 ? -7.574 -3.382 16.166 1.00 98.06 78 TRP A CA 1
ATOM 607 C C . TRP A 1 78 ? -7.396 -2.549 17.425 1.00 98.06 78 TRP A C 1
ATOM 609 O O . TRP A 1 78 ? -7.818 -1.397 17.477 1.00 98.06 78 TRP A O 1
ATOM 619 N N . ALA A 1 79 ? -6.728 -3.121 18.426 1.00 97.62 79 ALA A N 1
ATOM 620 C CA . ALA A 1 79 ? -6.360 -2.392 19.634 1.00 97.62 79 ALA A CA 1
ATOM 621 C C . ALA A 1 79 ? -4.999 -1.698 19.492 1.00 97.62 79 ALA A C 1
ATOM 623 O O . ALA A 1 79 ? -4.812 -0.612 20.030 1.00 97.62 79 ALA A O 1
ATOM 624 N N . LYS A 1 80 ? -4.035 -2.302 18.784 1.00 98.62 80 LYS A N 1
ATOM 625 C CA . LYS A 1 80 ? -2.653 -1.805 18.706 1.00 98.62 80 LYS A CA 1
ATOM 626 C C . LYS A 1 80 ? -2.135 -1.804 17.278 1.00 98.62 80 LYS A C 1
ATOM 628 O O . LYS A 1 80 ? -2.389 -2.737 16.519 1.00 98.62 80 LYS A O 1
ATOM 633 N N . GLU A 1 81 ? -1.332 -0.798 16.959 1.00 98.81 81 GLU A N 1
ATOM 634 C CA . GLU A 1 81 ? -0.693 -0.631 15.648 1.00 98.81 81 GLU A CA 1
ATOM 635 C C . GLU A 1 81 ? 0.215 -1.821 15.315 1.00 98.81 81 GLU A C 1
ATOM 637 O O . GLU A 1 81 ? 0.155 -2.360 14.213 1.00 98.81 81 GLU A O 1
ATOM 642 N N . LYS A 1 82 ? 0.983 -2.306 16.300 1.00 98.69 82 LYS A N 1
ATOM 643 C CA . LYS A 1 82 ? 1.882 -3.458 16.130 1.00 98.69 82 LYS A CA 1
ATOM 644 C C . LYS A 1 82 ? 1.163 -4.768 15.799 1.00 98.69 82 LYS A C 1
ATOM 646 O O . LYS A 1 82 ? 1.732 -5.614 15.119 1.00 98.69 82 LYS A O 1
ATOM 651 N N . ASP A 1 83 ? -0.066 -4.947 16.284 1.00 98.75 83 ASP A N 1
ATOM 652 C CA . ASP A 1 83 ? -0.824 -6.180 16.050 1.00 98.75 83 ASP A CA 1
ATOM 653 C C . ASP A 1 83 ? -1.339 -6.187 14.600 1.00 98.75 83 ASP A C 1
ATOM 655 O O . ASP A 1 83 ? -1.259 -7.204 13.912 1.00 98.75 83 ASP A O 1
ATOM 659 N N . LEU A 1 84 ? -1.768 -5.019 14.106 1.00 98.81 84 LEU A N 1
ATOM 660 C CA . LEU A 1 84 ? -2.117 -4.811 12.700 1.00 98.81 84 LEU A CA 1
ATOM 661 C C . LEU A 1 84 ? -0.887 -4.927 11.777 1.00 98.81 84 LEU A C 1
ATOM 663 O O . LEU A 1 84 ? -0.997 -5.505 10.699 1.00 98.81 84 LEU A O 1
ATOM 667 N N . HIS A 1 85 ? 0.289 -4.460 12.213 1.00 98.81 85 HIS A N 1
ATOM 668 C CA . HIS A 1 85 ? 1.562 -4.667 11.505 1.00 98.81 85 HIS A CA 1
ATOM 669 C C . HIS A 1 85 ? 1.823 -6.150 11.266 1.00 98.81 85 HIS A C 1
ATOM 671 O O . HIS A 1 85 ? 1.910 -6.591 10.122 1.00 98.81 85 HIS A O 1
ATOM 677 N N . ALA A 1 86 ? 1.881 -6.928 12.348 1.00 98.69 86 ALA A N 1
ATOM 678 C CA . ALA A 1 86 ? 2.168 -8.353 12.273 1.00 98.69 86 ALA A CA 1
ATOM 679 C C . ALA A 1 86 ? 1.118 -9.108 11.443 1.00 98.69 86 ALA A C 1
ATOM 681 O O . ALA A 1 86 ? 1.458 -10.036 10.710 1.00 98.69 86 ALA A O 1
ATOM 682 N N . PHE A 1 87 ? -0.153 -8.699 11.530 1.00 98.81 87 PHE A N 1
ATOM 683 C CA . PHE A 1 87 ? -1.216 -9.266 10.709 1.00 98.81 87 PHE A CA 1
ATOM 684 C C . PHE A 1 87 ? -0.971 -9.050 9.213 1.00 98.81 87 PHE A C 1
ATOM 686 O O . PHE A 1 87 ? -1.091 -10.002 8.445 1.00 98.81 87 PHE A O 1
ATOM 693 N N . LEU A 1 88 ? -0.636 -7.829 8.788 1.00 98.81 88 LEU A N 1
ATOM 694 C CA . LEU A 1 88 ? -0.404 -7.527 7.374 1.00 98.81 88 LEU A CA 1
ATOM 695 C C . LEU A 1 88 ? 0.808 -8.286 6.830 1.00 98.81 88 LEU A C 1
ATOM 697 O O . LEU A 1 88 ? 0.679 -8.938 5.795 1.00 98.81 88 LEU A O 1
ATOM 701 N N . ASP A 1 89 ? 1.926 -8.293 7.560 1.00 98.56 89 ASP A N 1
ATOM 702 C CA . ASP A 1 89 ? 3.128 -9.047 7.179 1.00 98.56 89 ASP A CA 1
ATOM 703 C C . ASP A 1 89 ? 2.822 -10.535 6.991 1.00 98.56 89 ASP A C 1
ATOM 705 O O . ASP A 1 89 ? 3.157 -11.126 5.960 1.00 98.56 89 ASP A O 1
ATOM 709 N N . TYR A 1 90 ? 2.121 -11.133 7.960 1.00 98.69 90 TYR A N 1
ATOM 710 C CA . TYR A 1 90 ? 1.673 -12.518 7.875 1.00 98.69 90 TYR A CA 1
ATOM 711 C C . TYR A 1 90 ? 0.805 -12.744 6.635 1.00 98.69 90 TYR A C 1
ATOM 713 O O . TYR A 1 90 ? 1.073 -13.663 5.861 1.00 98.69 90 TYR A O 1
ATOM 721 N N . GLN A 1 91 ? -0.209 -11.899 6.420 1.00 98.69 91 GLN A N 1
ATOM 722 C CA . GLN A 1 91 ? -1.138 -12.040 5.302 1.00 98.69 91 GLN A CA 1
ATOM 723 C C . GLN A 1 91 ? -0.444 -11.909 3.949 1.00 98.69 91 GLN A C 1
ATOM 725 O O . GLN A 1 91 ? -0.799 -12.641 3.028 1.00 98.69 91 GLN A O 1
ATOM 730 N N . PHE A 1 92 ? 0.543 -11.028 3.797 1.00 98.62 92 PHE A N 1
ATOM 731 C CA . PHE A 1 92 ? 1.299 -10.948 2.550 1.00 98.62 92 PHE A CA 1
ATOM 732 C C . PHE A 1 92 ? 2.031 -12.269 2.285 1.00 98.62 92 PHE A C 1
ATOM 734 O O . PHE A 1 92 ? 1.832 -12.875 1.228 1.00 98.62 92 PHE A O 1
ATOM 741 N N . ILE A 1 93 ? 2.794 -12.760 3.264 1.00 98.50 93 ILE A N 1
ATOM 742 C CA . ILE A 1 93 ? 3.627 -13.959 3.115 1.00 98.50 93 ILE A CA 1
ATOM 743 C C . ILE A 1 93 ? 2.775 -15.199 2.823 1.00 98.50 93 ILE A C 1
ATOM 745 O O . ILE A 1 93 ? 2.995 -15.891 1.829 1.00 98.50 93 ILE A O 1
ATOM 749 N N . VAL A 1 94 ? 1.759 -15.483 3.644 1.00 98.50 94 VAL A N 1
ATOM 750 C CA . VAL A 1 94 ? 0.990 -16.736 3.501 1.00 98.50 94 VAL A CA 1
ATOM 751 C C . VAL A 1 94 ? 0.125 -16.784 2.247 1.00 98.50 94 VAL A C 1
ATOM 753 O O . VAL A 1 94 ? -0.217 -17.869 1.784 1.00 98.50 94 VAL A O 1
ATOM 756 N N . ASN A 1 95 ? -0.209 -15.627 1.670 1.00 98.25 95 ASN A N 1
ATOM 757 C CA . ASN A 1 95 ? -0.959 -15.545 0.418 1.00 98.25 95 ASN A CA 1
ATOM 758 C C . ASN A 1 95 ? -0.052 -15.451 -0.822 1.00 98.25 95 ASN A C 1
ATOM 760 O O . ASN A 1 95 ? -0.555 -15.301 -1.940 1.00 98.25 95 ASN A O 1
ATOM 764 N N . GLY A 1 96 ? 1.265 -15.591 -0.643 1.00 97.44 96 GLY A N 1
ATOM 765 C CA . GLY A 1 96 ? 2.221 -15.811 -1.721 1.00 97.44 96 GLY A CA 1
ATOM 766 C C . GLY A 1 96 ? 3.010 -14.586 -2.170 1.00 97.44 96 GLY A C 1
ATOM 767 O O . GLY A 1 96 ? 3.572 -14.647 -3.260 1.00 97.44 96 GLY A O 1
ATOM 768 N N . CYS A 1 97 ? 3.044 -13.501 -1.391 1.00 98.50 97 CYS A N 1
ATOM 769 C CA . CYS A 1 97 ? 4.101 -12.492 -1.510 1.00 98.50 97 CYS A CA 1
ATOM 770 C C . CYS A 1 97 ? 5.394 -12.998 -0.848 1.00 98.50 97 CYS A C 1
ATOM 772 O O . CYS A 1 97 ? 5.352 -13.825 0.060 1.00 98.50 97 CYS A O 1
ATOM 774 N N . ASP A 1 98 ? 6.538 -12.472 -1.278 1.00 98.06 98 ASP A N 1
ATOM 775 C CA . ASP A 1 98 ? 7.855 -12.795 -0.714 1.00 98.06 98 ASP A CA 1
ATOM 776 C C . ASP A 1 98 ? 8.058 -12.146 0.671 1.00 98.06 98 ASP A C 1
ATOM 778 O O . ASP A 1 98 ? 8.865 -12.604 1.478 1.00 98.06 98 ASP A O 1
ATOM 782 N N . GLY A 1 99 ? 7.296 -11.087 0.957 1.00 97.50 99 GLY A N 1
ATOM 783 C CA . GLY A 1 99 ? 7.340 -10.310 2.191 1.00 97.50 99 GLY A CA 1
ATOM 784 C C . GLY A 1 99 ? 6.672 -8.943 2.017 1.00 97.50 99 GLY A C 1
ATOM 785 O O . GLY A 1 99 ? 6.031 -8.707 0.984 1.00 97.50 99 GLY A O 1
ATOM 786 N N . PRO A 1 100 ? 6.796 -8.038 3.003 1.00 98.12 100 PRO A N 1
ATOM 787 C CA . PRO A 1 100 ? 6.412 -6.641 2.833 1.00 98.12 100 PRO A CA 1
ATOM 788 C C . PRO A 1 100 ? 7.356 -5.940 1.842 1.00 98.12 100 PRO A C 1
ATOM 790 O O . PRO A 1 100 ? 8.563 -6.164 1.851 1.00 98.12 100 PRO A O 1
ATOM 793 N N . ALA A 1 101 ? 6.806 -5.063 1.004 1.00 98.25 101 ALA A N 1
ATOM 794 C CA . ALA A 1 101 ? 7.551 -4.276 0.020 1.00 98.25 101 ALA A CA 1
ATOM 795 C C . ALA A 1 101 ? 8.411 -3.165 0.646 1.00 98.25 101 ALA A C 1
ATOM 797 O O . ALA A 1 101 ? 9.398 -2.720 0.062 1.00 98.25 101 ALA A O 1
ATOM 798 N N . TYR A 1 102 ? 8.006 -2.674 1.813 1.00 98.56 102 TYR A N 1
ATOM 799 C CA . TYR A 1 102 ? 8.668 -1.629 2.586 1.00 98.56 102 TYR A CA 1
ATOM 800 C C . TYR A 1 102 ? 8.171 -1.689 4.033 1.00 98.56 102 TYR A C 1
ATOM 802 O O . TYR A 1 102 ? 7.225 -2.413 4.342 1.00 98.56 102 TYR A O 1
ATOM 810 N N . ILE A 1 103 ? 8.807 -0.933 4.932 1.00 98.44 103 ILE A N 1
ATOM 811 C CA . ILE A 1 103 ? 8.356 -0.838 6.325 1.00 98.44 103 ILE A CA 1
ATOM 812 C C . ILE A 1 103 ? 6.989 -0.136 6.334 1.00 98.44 103 ILE A C 1
ATOM 814 O O . ILE A 1 103 ? 6.933 1.029 5.933 1.00 98.44 103 ILE A O 1
ATOM 818 N N . PRO A 1 104 ? 5.903 -0.796 6.773 1.00 98.38 104 PRO A N 1
ATOM 819 C CA . PRO A 1 104 ? 4.569 -0.221 6.677 1.00 98.38 104 PRO A CA 1
ATOM 820 C C . PRO A 1 104 ? 4.411 0.988 7.606 1.00 98.38 104 PRO A C 1
ATOM 822 O O . PRO A 1 104 ? 5.023 1.054 8.675 1.00 98.38 104 PRO A O 1
ATOM 825 N N . VAL A 1 105 ? 3.538 1.920 7.235 1.00 98.88 105 VAL A N 1
ATOM 826 C CA . VAL A 1 105 ? 3.036 2.979 8.123 1.00 98.88 105 VAL A CA 1
ATOM 827 C C . VAL A 1 105 ? 1.715 2.510 8.702 1.00 98.88 105 VAL A C 1
ATOM 829 O O . VAL A 1 105 ? 0.795 2.196 7.953 1.00 98.88 105 VAL A O 1
ATOM 832 N N . ILE A 1 106 ? 1.599 2.448 10.028 1.00 98.81 106 ILE A N 1
ATOM 833 C CA . ILE A 1 106 ? 0.358 2.056 10.707 1.00 98.81 106 ILE A CA 1
ATOM 834 C C . ILE A 1 106 ? 0.110 3.038 11.838 1.00 98.81 106 ILE A C 1
ATOM 836 O O . ILE A 1 106 ? 0.655 2.902 12.930 1.00 98.81 106 ILE A O 1
ATOM 840 N N . ALA A 1 107 ? -0.702 4.049 11.553 1.00 98.75 107 ALA A N 1
ATOM 841 C CA . ALA A 1 107 ? -0.822 5.235 12.381 1.00 98.75 107 ALA A CA 1
ATOM 842 C C . ALA A 1 107 ? -2.274 5.497 12.791 1.00 98.75 107 ALA A C 1
ATOM 844 O O . ALA A 1 107 ? -3.156 5.659 11.946 1.00 98.75 107 ALA A O 1
ATOM 845 N N . GLY A 1 108 ? -2.524 5.581 14.097 1.00 98.38 108 GLY A N 1
ATOM 846 C CA . GLY A 1 108 ? -3.796 6.067 14.633 1.00 98.38 108 GLY A CA 1
ATOM 847 C C . GLY A 1 108 ? -3.816 7.585 14.857 1.00 98.38 108 GLY A C 1
ATOM 848 O O . GLY A 1 108 ? -2.837 8.174 15.324 1.00 98.38 108 GLY A O 1
ATOM 849 N N . GLY A 1 109 ? -4.947 8.229 14.571 1.00 97.38 109 GLY A N 1
ATOM 850 C CA . GLY A 1 109 ? -5.201 9.629 14.934 1.00 97.38 109 GLY A CA 1
ATOM 851 C C . GLY A 1 109 ? -4.131 10.601 14.422 1.00 97.38 109 GLY A C 1
ATOM 852 O O . GLY A 1 109 ? -3.741 10.554 13.261 1.00 97.38 109 GLY A O 1
ATOM 853 N N . GLU A 1 110 ? -3.633 11.480 15.297 1.00 97.56 110 GLU A N 1
ATOM 854 C CA . GLU A 1 110 ? -2.645 12.521 14.957 1.00 97.56 110 GLU A CA 1
ATOM 855 C C . GLU A 1 110 ? -1.328 11.963 14.391 1.00 97.56 110 GLU A C 1
ATOM 857 O O . GLU A 1 110 ? -0.646 12.638 13.623 1.00 97.56 110 GLU A O 1
ATOM 862 N N . ARG A 1 111 ? -0.980 10.708 14.705 1.00 98.25 111 ARG A N 1
ATOM 863 C CA . ARG A 1 111 ? 0.245 10.068 14.195 1.00 98.25 111 ARG A CA 1
ATOM 864 C C . ARG A 1 111 ? 0.214 9.928 12.675 1.00 98.25 111 ARG A C 1
ATOM 866 O O . ARG A 1 111 ? 1.268 9.976 12.051 1.00 98.25 111 ARG A O 1
ATOM 873 N N . ALA A 1 112 ? -0.981 9.851 12.084 1.00 97.62 112 ALA A N 1
ATOM 874 C CA . ALA A 1 112 ? -1.173 9.834 10.637 1.00 97.62 112 ALA A CA 1
ATOM 875 C C . ALA A 1 112 ? -0.714 11.136 9.946 1.00 97.62 112 ALA A C 1
ATOM 877 O O . ALA A 1 112 ? -0.531 11.144 8.733 1.00 97.62 112 ALA A O 1
ATOM 878 N N . ASN A 1 113 ? -0.479 12.223 10.696 1.00 97.44 113 ASN A N 1
ATOM 879 C CA . ASN A 1 113 ? 0.090 13.468 10.166 1.00 97.44 113 ASN A CA 1
ATOM 880 C C . ASN A 1 113 ? 1.621 13.405 9.998 1.00 97.44 113 ASN A C 1
ATOM 882 O O . ASN A 1 113 ? 2.209 14.287 9.372 1.00 97.44 113 ASN A O 1
ATOM 886 N N . CYS A 1 114 ? 2.287 12.381 10.542 1.00 97.81 114 CYS A N 1
ATOM 887 C CA . CYS A 1 114 ? 3.697 12.111 10.289 1.00 97.81 114 CYS A CA 1
ATOM 888 C C . CYS A 1 114 ? 3.819 11.158 9.093 1.00 97.81 114 CYS A C 1
ATOM 890 O O . CYS A 1 114 ? 3.576 9.960 9.221 1.00 97.81 114 CYS A O 1
ATOM 892 N N . ILE A 1 115 ? 4.209 11.701 7.933 1.00 95.81 115 ILE A N 1
ATOM 893 C CA . ILE A 1 115 ? 4.161 11.004 6.632 1.00 95.81 115 ILE A CA 1
ATOM 894 C C . ILE A 1 115 ? 4.872 9.640 6.667 1.00 95.81 115 ILE A C 1
ATOM 896 O O . ILE A 1 115 ? 4.356 8.670 6.128 1.00 95.81 115 ILE A O 1
ATOM 900 N N . HIS A 1 116 ? 6.027 9.546 7.333 1.00 97.56 116 HIS A N 1
ATOM 901 C CA . HIS A 1 116 ? 6.801 8.304 7.453 1.00 97.56 116 HIS A CA 1
ATOM 902 C C . HIS A 1 116 ? 6.791 7.749 8.888 1.00 97.56 116 HIS A C 1
ATOM 904 O O . HIS A 1 116 ? 7.836 7.391 9.436 1.00 97.56 116 HIS A O 1
ATOM 910 N N . TYR A 1 117 ? 5.623 7.710 9.535 1.00 98.56 117 TYR A N 1
ATOM 911 C CA . TYR A 1 117 ? 5.470 7.075 10.845 1.00 98.56 117 TYR A CA 1
ATOM 912 C C . TYR A 1 117 ? 5.622 5.549 10.743 1.00 98.56 117 TYR A C 1
ATOM 914 O O . TYR A 1 117 ? 4.700 4.858 10.334 1.00 98.56 117 TYR A O 1
ATOM 922 N N . THR A 1 118 ? 6.769 5.009 11.154 1.00 98.38 118 THR A N 1
ATOM 923 C CA . THR A 1 118 ? 7.038 3.555 11.124 1.00 98.38 118 THR A CA 1
ATOM 924 C C . THR A 1 118 ? 7.231 2.937 12.508 1.00 98.38 118 THR A C 1
ATOM 926 O O . THR A 1 118 ? 7.573 1.761 12.630 1.00 98.38 118 THR A O 1
ATOM 929 N N . VAL A 1 119 ? 7.027 3.720 13.575 1.00 98.38 119 VAL A N 1
ATOM 930 C CA . VAL A 1 119 ? 7.229 3.245 14.953 1.00 98.38 119 VAL A CA 1
ATOM 931 C C . VAL A 1 119 ? 6.200 2.165 15.308 1.00 98.38 119 VAL A C 1
ATOM 933 O O . VAL A 1 119 ? 6.547 1.202 15.988 1.00 98.38 119 VAL A O 1
ATOM 936 N N . ASN A 1 120 ? 4.960 2.314 14.818 1.00 98.31 120 ASN A N 1
ATOM 937 C CA . ASN A 1 120 ? 3.887 1.312 14.825 1.00 98.31 120 ASN A CA 1
ATOM 938 C C . ASN A 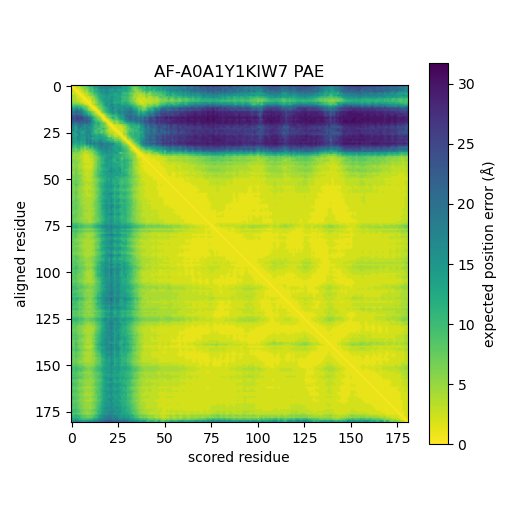1 120 ? 3.713 0.580 16.166 1.00 98.31 120 ASN A C 1
ATOM 940 O O . ASN A 1 120 ? 3.528 -0.636 16.198 1.00 98.31 120 ASN A O 1
ATOM 944 N N . ASN A 1 121 ? 3.816 1.286 17.292 1.00 98.19 121 ASN A N 1
ATOM 945 C CA . ASN A 1 121 ? 3.841 0.671 18.622 1.00 98.19 121 ASN A CA 1
ATOM 946 C C . ASN A 1 121 ? 2.806 1.250 19.592 1.00 98.19 121 ASN A C 1
ATOM 948 O O . ASN A 1 121 ? 2.825 0.893 20.774 1.00 98.19 121 ASN A O 1
ATOM 952 N N . ASN A 1 122 ? 1.909 2.113 19.114 1.00 98.50 122 ASN A N 1
ATOM 953 C CA . ASN A 1 122 ? 0.882 2.733 19.934 1.00 98.50 122 ASN A CA 1
ATOM 954 C C . ASN A 1 122 ? -0.433 1.933 19.917 1.00 98.50 122 ASN A C 1
ATOM 956 O O . ASN A 1 122 ? -0.600 0.935 19.208 1.00 98.50 122 ASN A O 1
ATOM 960 N N . THR A 1 123 ? -1.369 2.381 20.745 1.00 98.56 123 THR A N 1
ATOM 961 C CA . THR A 1 123 ? -2.731 1.856 20.851 1.00 98.56 123 THR A CA 1
ATOM 962 C C . THR A 1 123 ? -3.672 2.753 20.048 1.00 98.56 123 THR A C 1
ATOM 964 O O . THR A 1 123 ? -3.565 3.980 20.107 1.00 98.56 123 THR A O 1
ATOM 967 N N . PHE A 1 124 ? -4.610 2.149 19.325 1.00 98.56 124 PHE A N 1
ATOM 968 C CA . PHE A 1 124 ? -5.695 2.867 18.664 1.00 98.56 124 PHE A CA 1
ATOM 969 C C . PHE A 1 124 ? -6.724 3.343 19.689 1.00 98.56 124 PHE A C 1
ATOM 971 O O . PHE A 1 124 ? -7.099 2.592 20.593 1.00 98.56 124 PHE A O 1
ATOM 978 N N . LYS A 1 125 ? -7.195 4.584 19.554 1.00 98.00 125 LYS A N 1
ATOM 979 C CA . LYS A 1 125 ? -8.231 5.141 20.433 1.00 98.00 125 LYS A CA 1
ATOM 980 C C . LYS A 1 125 ? -9.564 5.243 19.706 1.00 98.00 125 LYS A C 1
ATOM 982 O O . LYS A 1 125 ? -9.614 5.435 18.492 1.00 98.00 125 LYS A O 1
ATOM 987 N N . ASP A 1 126 ? -10.652 5.141 20.463 1.00 97.00 126 ASP A N 1
ATOM 988 C CA . ASP A 1 126 ? -11.980 5.376 19.903 1.00 97.00 126 ASP A CA 1
ATOM 989 C C . ASP A 1 126 ? -12.089 6.802 19.336 1.00 97.00 126 ASP A C 1
ATOM 991 O O . ASP A 1 126 ? -11.483 7.745 19.848 1.00 97.00 126 ASP A O 1
ATOM 995 N N . GLY A 1 127 ? -12.823 6.942 18.233 1.00 96.44 127 GLY A N 1
ATOM 996 C CA . GLY A 1 127 ? -12.924 8.193 17.479 1.00 96.44 127 GLY A CA 1
ATOM 997 C C . GLY A 1 127 ? -11.714 8.543 16.596 1.00 96.44 127 GLY A C 1
ATOM 998 O O . GLY A 1 127 ? -11.804 9.499 15.825 1.00 96.44 127 GLY A O 1
ATOM 999 N N . GLU A 1 128 ? -10.609 7.788 16.630 1.00 98.12 128 GLU A N 1
ATOM 1000 C CA . GLU A 1 128 ? -9.482 7.986 15.707 1.00 98.12 128 GLU A CA 1
ATOM 1001 C C . GLU A 1 128 ? -9.747 7.365 14.321 1.00 98.12 128 GLU A C 1
ATOM 1003 O O . GLU A 1 128 ? -10.540 6.431 14.148 1.00 98.12 128 GLU A O 1
ATOM 1008 N N . PHE A 1 129 ? -9.032 7.873 13.316 1.00 98.44 129 PHE A N 1
ATOM 1009 C CA . PHE A 1 129 ? -8.744 7.113 12.103 1.00 98.44 129 PHE A CA 1
ATOM 1010 C C . PHE A 1 129 ? -7.592 6.136 12.340 1.00 98.44 129 PHE A C 1
ATOM 1012 O O . PHE A 1 129 ? -6.676 6.440 13.098 1.00 98.44 129 PHE A O 1
ATOM 1019 N N . ILE A 1 130 ? -7.612 5.017 11.624 1.00 98.62 130 ILE A N 1
ATOM 1020 C CA . ILE A 1 130 ? -6.456 4.178 11.314 1.00 98.62 130 ILE A CA 1
ATOM 1021 C C . ILE A 1 130 ? -6.023 4.541 9.896 1.00 98.62 130 ILE A C 1
ATOM 1023 O O . ILE A 1 130 ? -6.827 4.407 8.975 1.00 98.62 130 ILE A O 1
ATOM 1027 N N . LEU A 1 131 ? -4.780 4.984 9.717 1.00 98.81 131 LEU A N 1
ATOM 1028 C CA . LEU A 1 131 ? -4.117 5.090 8.420 1.00 98.81 131 LEU A CA 1
ATOM 1029 C C . LEU A 1 131 ? -3.112 3.947 8.299 1.00 98.81 131 LEU A C 1
ATOM 1031 O O . LEU A 1 131 ? -2.243 3.784 9.154 1.00 98.81 131 LEU A O 1
ATOM 1035 N N . VAL A 1 132 ? -3.235 3.172 7.228 1.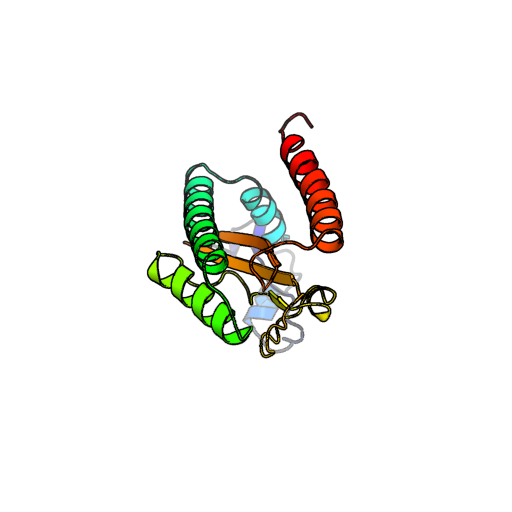00 98.88 132 VAL A N 1
ATOM 1036 C CA . VAL A 1 132 ? -2.273 2.143 6.836 1.00 98.88 132 VAL A CA 1
ATOM 1037 C C . VAL A 1 132 ? -1.681 2.514 5.492 1.00 98.88 132 VAL A C 1
ATOM 1039 O O . VAL A 1 132 ? -2.436 2.776 4.561 1.00 98.88 132 VAL A O 1
ATOM 1042 N N . ASP A 1 133 ? -0.359 2.476 5.391 1.00 98.88 133 ASP A N 1
ATOM 1043 C CA . ASP A 1 133 ? 0.392 2.426 4.141 1.00 98.88 133 ASP A CA 1
ATOM 1044 C C . ASP A 1 133 ? 1.224 1.143 4.135 1.00 98.88 133 ASP A C 1
ATOM 1046 O O . ASP A 1 133 ? 2.144 0.987 4.940 1.00 98.88 133 ASP A O 1
ATOM 1050 N N . ALA A 1 134 ? 0.833 0.181 3.304 1.00 98.81 134 ALA A N 1
ATOM 1051 C CA . ALA A 1 134 ? 1.463 -1.128 3.270 1.00 98.81 134 ALA A CA 1
ATOM 1052 C C . ALA A 1 134 ? 1.253 -1.821 1.922 1.00 98.81 134 ALA A C 1
ATOM 1054 O O . ALA A 1 134 ? 0.233 -1.659 1.251 1.00 98.81 134 ALA A O 1
ATOM 1055 N N . GLY A 1 135 ? 2.178 -2.707 1.582 1.00 98.62 135 GLY A N 1
ATOM 1056 C CA . GLY A 1 135 ? 2.057 -3.580 0.428 1.00 98.62 135 GLY A CA 1
ATOM 1057 C C . GLY A 1 135 ? 3.012 -4.757 0.530 1.00 98.62 135 GLY A C 1
ATOM 1058 O O . GLY A 1 135 ? 4.049 -4.668 1.179 1.00 98.62 135 GLY A O 1
ATOM 1059 N N . GLY A 1 136 ? 2.656 -5.871 -0.102 1.00 98.62 136 GLY A N 1
ATOM 1060 C CA . GLY A 1 136 ? 3.550 -7.000 -0.321 1.00 98.62 136 GLY A CA 1
ATOM 1061 C C . GLY A 1 136 ? 4.412 -6.844 -1.578 1.00 98.62 136 GLY A C 1
ATOM 1062 O O . GLY A 1 136 ? 4.060 -6.123 -2.521 1.00 98.62 136 GLY A O 1
ATOM 1063 N N . GLU A 1 137 ? 5.526 -7.563 -1.602 1.00 98.44 137 GLU A N 1
ATOM 1064 C CA . GLU A 1 137 ? 6.391 -7.767 -2.765 1.00 98.44 137 GLU A CA 1
ATOM 1065 C C . GLU A 1 137 ? 6.161 -9.160 -3.360 1.00 98.44 137 GLU A C 1
ATOM 1067 O O . GLU A 1 137 ? 5.935 -10.126 -2.637 1.00 98.44 137 GLU A O 1
ATOM 1072 N N . TYR A 1 138 ? 6.204 -9.284 -4.684 1.00 98.44 138 TYR A N 1
ATOM 1073 C CA . TYR A 1 138 ? 6.166 -10.574 -5.364 1.00 98.44 138 TYR A CA 1
ATOM 1074 C C . TYR A 1 138 ? 7.096 -10.586 -6.574 1.00 98.44 138 TYR A C 1
ATOM 1076 O O . TYR A 1 138 ? 6.910 -9.819 -7.524 1.00 98.44 138 TYR A O 1
ATOM 1084 N N . GLY A 1 139 ? 8.084 -11.479 -6.564 1.00 95.75 139 GLY A N 1
ATOM 1085 C CA . GLY A 1 139 ? 9.048 -11.636 -7.645 1.00 95.75 139 GLY A CA 1
ATOM 1086 C C . GLY A 1 139 ? 9.795 -10.339 -7.938 1.00 95.75 139 GLY A C 1
ATOM 1087 O O . GLY A 1 139 ? 9.953 -9.993 -9.107 1.00 95.75 139 GLY A O 1
ATOM 1088 N N . THR A 1 140 ? 10.207 -9.604 -6.897 1.00 96.06 140 THR A N 1
ATOM 1089 C CA . THR A 1 140 ? 10.830 -8.262 -6.949 1.00 96.06 140 THR A CA 1
ATOM 1090 C C . THR A 1 140 ? 9.920 -7.101 -7.372 1.00 96.06 140 THR A C 1
ATOM 1092 O O . THR A 1 140 ? 10.365 -5.953 -7.430 1.00 96.06 140 THR A O 1
ATOM 1095 N N . TYR A 1 141 ? 8.635 -7.359 -7.645 1.00 98.44 141 TYR A N 1
ATOM 1096 C CA . TYR A 1 141 ? 7.646 -6.316 -7.921 1.00 98.44 141 TYR A CA 1
ATOM 1097 C C . TYR A 1 141 ? 6.899 -5.948 -6.651 1.00 98.44 141 TYR A C 1
ATOM 1099 O O . TYR A 1 141 ? 6.266 -6.790 -6.017 1.00 98.44 141 TYR A O 1
ATOM 1107 N N . ILE A 1 142 ? 6.938 -4.667 -6.315 1.00 98.12 142 ILE A N 1
ATOM 1108 C CA . ILE A 1 142 ? 6.314 -4.142 -5.109 1.00 98.12 142 ILE A CA 1
ATOM 1109 C C . ILE A 1 142 ? 4.880 -3.678 -5.358 1.00 98.12 142 ILE A C 1
ATOM 1111 O O . ILE A 1 142 ? 4.486 -3.341 -6.479 1.00 98.12 142 ILE A O 1
ATOM 1115 N N . THR A 1 143 ? 4.111 -3.618 -4.279 1.00 98.25 143 THR A N 1
ATOM 1116 C CA . THR A 1 143 ? 2.837 -2.901 -4.221 1.00 98.25 143 THR A CA 1
ATOM 1117 C C . THR A 1 143 ? 2.931 -1.772 -3.226 1.00 98.25 143 THR A C 1
ATOM 1119 O O . THR A 1 143 ? 3.699 -1.864 -2.278 1.00 98.25 143 THR A O 1
ATOM 1122 N N . ASP A 1 144 ? 2.133 -0.739 -3.457 1.00 98.69 144 ASP A N 1
ATOM 1123 C CA . ASP A 1 144 ? 2.085 0.457 -2.631 1.00 98.69 144 ASP A CA 1
ATOM 1124 C C . ASP A 1 144 ? 0.615 0.865 -2.485 1.00 98.69 144 ASP A C 1
ATOM 1126 O O . ASP A 1 144 ? -0.064 1.163 -3.479 1.00 98.69 144 ASP A O 1
ATOM 1130 N N . ILE A 1 145 ? 0.067 0.699 -1.281 1.00 98.75 145 ILE A N 1
ATOM 1131 C CA . ILE A 1 145 ? -1.358 0.882 -1.010 1.00 98.75 145 ILE A CA 1
ATOM 1132 C C . ILE A 1 145 ? -1.538 1.571 0.338 1.00 98.75 145 ILE A C 1
ATOM 1134 O O . ILE A 1 145 ? -1.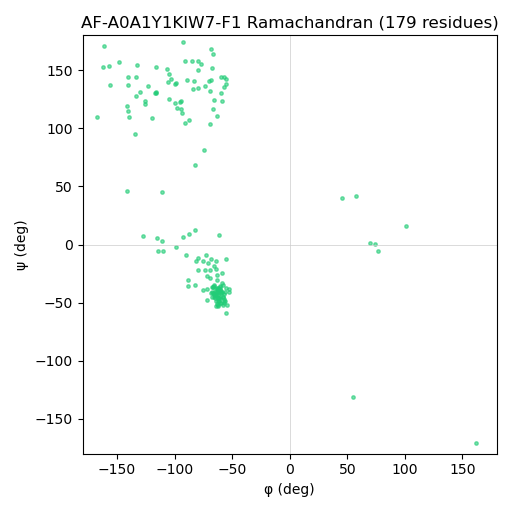367 0.958 1.390 1.00 98.75 145 ILE A O 1
ATOM 1138 N N . SER A 1 146 ? -2.074 2.789 0.297 1.00 98.75 146 SER A N 1
ATOM 1139 C CA . SER A 1 146 ? -2.575 3.463 1.495 1.00 98.75 146 SER A CA 1
ATOM 1140 C C . SER A 1 146 ? -4.104 3.362 1.622 1.00 98.75 146 SER A C 1
ATOM 1142 O O . SER A 1 146 ? -4.855 3.505 0.645 1.00 98.75 146 SER A O 1
ATOM 1144 N N . ARG A 1 147 ? -4.608 3.104 2.832 1.00 98.75 147 ARG A N 1
ATOM 1145 C CA . ARG A 1 147 ? -6.035 3.103 3.196 1.00 98.75 147 ARG A CA 1
ATOM 1146 C C . ARG A 1 147 ? -6.235 3.729 4.568 1.00 98.75 147 ARG A C 1
ATOM 1148 O O . ARG A 1 147 ? -5.447 3.502 5.476 1.00 98.75 147 ARG A O 1
ATOM 1155 N N . THR A 1 148 ? -7.349 4.441 4.718 1.00 98.75 148 THR A N 1
ATOM 1156 C CA . THR A 1 148 ? -7.737 5.066 5.985 1.00 98.75 148 THR A CA 1
ATOM 1157 C C . THR A 1 148 ? -9.176 4.704 6.326 1.00 98.75 148 THR A C 1
ATOM 1159 O O . THR A 1 148 ? -10.055 4.822 5.469 1.00 98.75 148 THR A O 1
ATOM 1162 N N . TRP A 1 149 ? -9.428 4.265 7.558 1.00 98.69 149 TRP A N 1
ATOM 1163 C CA . TRP A 1 149 ? -10.769 3.932 8.051 1.00 98.69 149 TRP A CA 1
ATOM 1164 C C . TRP A 1 149 ? -10.908 4.218 9.557 1.00 98.69 149 TRP A C 1
ATOM 1166 O O . TRP A 1 149 ? -9.901 4.300 10.253 1.00 98.69 149 TRP A O 1
ATOM 1176 N N . PRO A 1 150 ? -12.124 4.419 10.094 1.00 98.50 150 PRO A N 1
ATOM 1177 C CA . PRO A 1 150 ? -12.322 4.705 11.517 1.00 98.50 150 PRO A CA 1
ATOM 1178 C C . PRO A 1 150 ? -12.037 3.481 12.391 1.00 98.50 150 PRO A C 1
ATOM 1180 O O . PRO A 1 150 ? -12.482 2.381 12.060 1.00 98.50 150 PRO A O 1
ATOM 1183 N N . VAL A 1 151 ? -11.405 3.683 13.553 1.00 98.25 151 VAL A N 1
ATOM 1184 C CA . VAL A 1 151 ? -11.196 2.625 14.567 1.00 98.25 151 VAL A CA 1
ATOM 1185 C C . VAL A 1 151 ? -12.526 1.984 14.982 1.00 98.25 151 VAL A C 1
ATOM 1187 O O . VAL A 1 151 ? -12.612 0.771 15.150 1.00 98.25 151 VAL A O 1
ATOM 1190 N N . SER A 1 152 ? -13.586 2.789 15.083 1.00 97.19 152 SER A N 1
ATOM 1191 C CA . SER A 1 152 ? -14.937 2.358 15.465 1.00 97.19 152 SER A CA 1
ATOM 1192 C C . SER A 1 152 ? -15.684 1.565 14.379 1.00 97.19 152 SER A C 1
ATOM 1194 O O . SER A 1 152 ? -16.792 1.082 14.616 1.00 97.19 152 SER A O 1
ATOM 1196 N N . GLY A 1 153 ? -15.146 1.494 13.155 1.00 96.81 153 GLY A N 1
ATOM 1197 C CA . GLY A 1 153 ? -15.830 0.937 11.984 1.00 96.81 153 GLY A CA 1
ATOM 1198 C C . GLY A 1 153 ? -16.939 1.827 11.401 1.00 96.81 153 GLY A C 1
ATOM 1199 O O . GLY A 1 153 ? -17.569 1.448 10.413 1.00 96.81 153 GLY A O 1
ATOM 1200 N N . LYS A 1 154 ? -17.192 3.017 11.968 1.00 97.56 154 LYS A N 1
ATOM 1201 C CA . LYS A 1 154 ? -18.188 3.979 11.468 1.00 97.56 154 LYS A CA 1
ATOM 1202 C C . LYS A 1 154 ? -17.613 5.388 11.418 1.00 97.56 154 LYS A C 1
ATOM 1204 O O . LYS A 1 154 ? -17.116 5.897 12.415 1.00 97.56 154 LYS A O 1
ATOM 1209 N N . PHE A 1 155 ? -17.730 6.032 10.259 1.00 98.56 155 PHE A N 1
ATOM 1210 C CA . PHE A 1 155 ? -17.280 7.412 10.088 1.00 98.56 155 PHE A CA 1
ATOM 1211 C C . PHE A 1 155 ? -18.171 8.368 10.885 1.00 98.56 155 PHE A C 1
ATOM 1213 O O . PHE A 1 155 ? -19.398 8.319 10.751 1.00 98.56 155 PHE A O 1
ATOM 1220 N N . SER A 1 156 ? -17.558 9.277 11.643 1.00 98.44 156 SER A N 1
ATOM 1221 C CA . SER A 1 156 ? -18.226 10.506 12.080 1.00 98.44 156 SER A CA 1
ATOM 1222 C C . SER A 1 156 ? -18.473 11.441 10.887 1.00 98.44 156 SER A C 1
ATOM 1224 O O . SER A 1 156 ? -17.925 11.231 9.803 1.00 98.44 156 SER A O 1
ATOM 1226 N N . ALA A 1 157 ? -19.284 12.487 11.074 1.00 98.56 157 ALA A N 1
ATOM 1227 C CA . ALA A 1 157 ? -19.531 13.475 10.020 1.00 98.56 157 ALA A CA 1
ATOM 1228 C C . ALA A 1 157 ? -18.223 14.135 9.543 1.00 98.56 157 ALA A C 1
ATOM 1230 O O . ALA A 1 157 ? -17.886 14.048 8.368 1.00 98.56 157 ALA A O 1
ATOM 1231 N N . ALA A 1 158 ? -17.414 14.661 10.469 1.00 98.31 158 ALA A N 1
ATOM 1232 C CA . ALA A 1 158 ? -16.143 15.305 10.129 1.00 98.31 158 ALA A CA 1
ATOM 1233 C C . ALA A 1 158 ? -15.130 14.340 9.480 1.00 98.31 158 ALA A C 1
ATOM 1235 O O . ALA A 1 158 ? -14.425 14.706 8.541 1.00 98.31 158 ALA A O 1
ATOM 1236 N N . GLN A 1 159 ? -15.065 13.089 9.951 1.00 98.56 159 GLN A N 1
ATOM 1237 C CA . GLN A 1 159 ? -14.235 12.054 9.330 1.00 98.56 159 GLN A CA 1
ATOM 1238 C C . GLN A 1 159 ? -14.678 11.777 7.887 1.00 98.56 159 GLN A C 1
ATOM 1240 O O . GLN A 1 159 ? -13.844 11.684 6.987 1.00 98.56 159 GLN A O 1
ATOM 1245 N N . ARG A 1 160 ? -15.988 11.641 7.658 1.00 98.69 160 ARG A N 1
ATOM 1246 C CA . ARG A 1 160 ? -16.551 11.403 6.327 1.00 98.69 160 ARG A CA 1
ATOM 1247 C C . ARG A 1 160 ? -16.227 12.547 5.374 1.00 98.69 160 ARG A C 1
ATOM 1249 O O . ARG A 1 160 ? -15.752 12.264 4.280 1.00 98.69 160 ARG A O 1
ATOM 1256 N N . ASP A 1 161 ? -16.411 13.793 5.800 1.00 98.75 161 ASP A N 1
ATOM 1257 C CA . ASP A 1 161 ? -16.146 14.971 4.965 1.00 98.75 161 ASP A CA 1
ATOM 1258 C C . ASP A 1 161 ? -14.690 14.992 4.470 1.00 98.75 161 ASP A C 1
ATOM 1260 O O . ASP A 1 161 ? -14.428 15.147 3.274 1.00 98.75 161 ASP A O 1
ATOM 1264 N N . LEU A 1 162 ? -13.729 14.750 5.371 1.00 98.31 162 LEU A N 1
ATOM 1265 C CA . LEU A 1 162 ? -12.307 14.670 5.020 1.00 98.31 162 LEU A CA 1
ATOM 1266 C C . LEU A 1 162 ? -12.003 13.489 4.090 1.00 98.31 162 LEU A C 1
ATOM 1268 O O . LEU A 1 162 ? -11.276 13.637 3.105 1.00 98.31 162 LEU A O 1
ATOM 1272 N N . TYR A 1 163 ? -12.564 12.317 4.386 1.00 98.69 163 TYR A N 1
ATOM 1273 C CA . TYR A 1 163 ? -12.358 11.120 3.578 1.00 98.69 163 TYR A CA 1
ATOM 1274 C C . TYR A 1 163 ? -12.896 11.294 2.154 1.00 98.69 163 TYR A C 1
ATOM 1276 O O . TYR A 1 163 ? -12.208 10.969 1.185 1.00 98.69 163 TYR A O 1
ATOM 1284 N N . GLU A 1 164 ? -14.105 11.836 2.006 1.00 98.81 164 GLU A N 1
ATOM 1285 C CA . GLU A 1 164 ? -14.744 12.053 0.708 1.00 98.81 164 GLU A CA 1
ATOM 1286 C C . GLU A 1 164 ? -13.999 13.095 -0.134 1.00 98.81 164 GLU A C 1
ATOM 1288 O O . GLU A 1 164 ? -13.877 12.914 -1.349 1.00 98.81 164 GLU A O 1
ATOM 1293 N N . ALA A 1 165 ? -13.421 14.128 0.491 1.00 98.75 165 ALA A N 1
ATOM 1294 C CA . ALA A 1 165 ? -12.571 15.095 -0.200 1.00 98.75 165 ALA A CA 1
ATOM 1295 C C . ALA A 1 165 ? -11.347 14.419 -0.849 1.00 98.75 165 ALA A C 1
ATOM 1297 O O . ALA A 1 165 ? -11.111 14.584 -2.051 1.00 98.75 165 ALA A O 1
ATOM 1298 N N . VAL A 1 166 ? -10.608 13.599 -0.092 1.00 98.62 166 VAL A N 1
ATOM 1299 C CA . VAL A 1 166 ? -9.436 12.866 -0.607 1.00 98.62 166 VAL A CA 1
ATOM 1300 C C . VAL A 1 166 ? -9.852 11.811 -1.634 1.00 98.62 166 VAL A C 1
ATOM 1302 O O . VAL A 1 166 ? -9.231 11.697 -2.692 1.00 98.62 166 VAL A O 1
ATOM 1305 N N . LEU A 1 167 ? -10.940 11.079 -1.380 1.00 98.81 167 LEU A N 1
ATOM 1306 C CA . LEU A 1 167 ? -11.465 10.073 -2.303 1.00 98.81 167 LEU A CA 1
ATOM 1307 C C . LEU A 1 167 ? -11.863 10.686 -3.652 1.00 98.81 167 LEU A C 1
ATOM 1309 O O . LEU A 1 167 ? -11.622 10.081 -4.698 1.00 98.81 167 LEU A O 1
ATOM 1313 N N . LYS A 1 168 ? -12.454 11.887 -3.650 1.00 98.81 168 LYS A N 1
ATOM 1314 C CA . LYS A 1 168 ? -12.808 12.613 -4.876 1.00 98.81 168 LYS A CA 1
ATOM 1315 C C . LYS A 1 168 ? -11.568 12.953 -5.698 1.00 98.81 168 LYS A C 1
ATOM 1317 O O . LYS A 1 168 ? -11.571 12.710 -6.907 1.00 98.81 168 LYS A O 1
ATOM 1322 N N . VAL A 1 169 ? -10.516 13.472 -5.062 1.00 98.81 169 VAL A N 1
ATOM 1323 C CA . VAL A 1 169 ? -9.236 13.753 -5.734 1.00 98.81 169 VAL A CA 1
ATOM 1324 C C . VAL A 1 169 ? -8.646 12.463 -6.295 1.00 98.81 169 VAL A C 1
ATOM 1326 O O . VAL A 1 169 ? -8.361 12.400 -7.485 1.00 98.81 169 VAL A O 1
ATOM 1329 N N . GLN A 1 170 ? -8.555 11.408 -5.483 1.00 98.75 170 GLN A N 1
ATOM 1330 C CA . GLN A 1 170 ? -7.993 10.121 -5.894 1.00 98.75 170 GLN A CA 1
ATOM 1331 C C . GLN A 1 170 ? -8.716 9.538 -7.116 1.00 98.75 170 GLN A C 1
ATOM 1333 O O . GLN A 1 170 ? -8.065 9.175 -8.096 1.00 98.75 170 GLN A O 1
ATOM 1338 N N . ARG A 1 171 ? -10.055 9.497 -7.099 1.00 98.62 171 ARG A N 1
ATOM 1339 C CA . ARG A 1 171 ? -10.855 8.960 -8.212 1.00 98.62 171 ARG A CA 1
ATOM 1340 C C . ARG A 1 171 ? -10.697 9.787 -9.479 1.00 98.62 171 ARG A C 1
ATOM 1342 O O . ARG A 1 171 ? -10.581 9.220 -10.563 1.00 98.62 171 ARG A O 1
ATOM 1349 N N . THR A 1 172 ? -10.671 11.111 -9.334 1.00 98.44 172 THR A N 1
ATOM 1350 C CA . THR A 1 172 ? -10.466 12.026 -10.461 1.00 98.44 172 THR A CA 1
ATOM 1351 C C . THR A 1 172 ? -9.086 11.804 -11.071 1.00 98.44 172 THR A C 1
ATOM 1353 O O . THR A 1 172 ? -8.995 11.544 -12.266 1.00 98.44 172 THR A O 1
ATOM 1356 N N . SER A 1 173 ? -8.023 11.797 -10.264 1.00 98.38 173 SER A N 1
ATOM 1357 C CA . SER A 1 173 ? -6.656 11.570 -10.742 1.00 98.38 173 SER A CA 1
ATOM 1358 C C . SER A 1 173 ? -6.504 10.228 -11.456 1.00 98.38 173 SER A C 1
ATOM 1360 O O . SER A 1 173 ? -5.962 10.190 -12.555 1.00 98.38 173 SER A O 1
ATOM 1362 N N . VAL A 1 174 ? -7.050 9.139 -10.899 1.00 98.00 174 VAL A N 1
ATOM 1363 C CA . VAL A 1 174 ? -7.022 7.816 -11.551 1.00 98.00 174 VAL A CA 1
ATOM 1364 C C . VAL A 1 174 ? -7.762 7.833 -12.890 1.00 98.00 174 VAL A C 1
ATOM 1366 O O . VAL A 1 174 ? -7.278 7.249 -13.855 1.00 98.00 174 VAL A O 1
ATOM 1369 N N . SER A 1 175 ? -8.904 8.5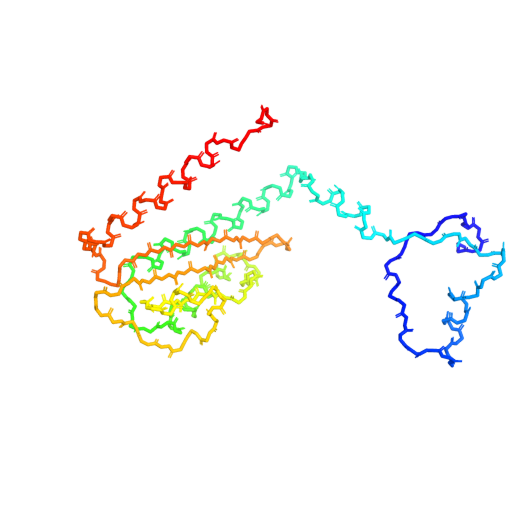23 -12.983 1.00 97.31 175 SER A N 1
ATOM 1370 C CA . SER A 1 175 ? -9.661 8.623 -14.241 1.00 97.31 175 SER A CA 1
ATOM 1371 C C . SER A 1 175 ? -8.905 9.351 -15.361 1.00 97.31 175 SER A C 1
ATOM 1373 O O . SER A 1 175 ? -9.209 9.153 -16.536 1.00 97.31 175 SER A O 1
ATOM 1375 N N . LEU A 1 176 ? -7.905 10.165 -15.005 1.00 97.75 176 LEU A N 1
ATOM 1376 C CA . LEU A 1 176 ? -7.062 10.908 -15.941 1.00 97.75 176 LEU A CA 1
ATOM 1377 C C . LEU A 1 176 ? -5.814 10.126 -16.382 1.00 97.75 176 LEU A C 1
ATOM 1379 O O . LEU A 1 176 ? -5.136 10.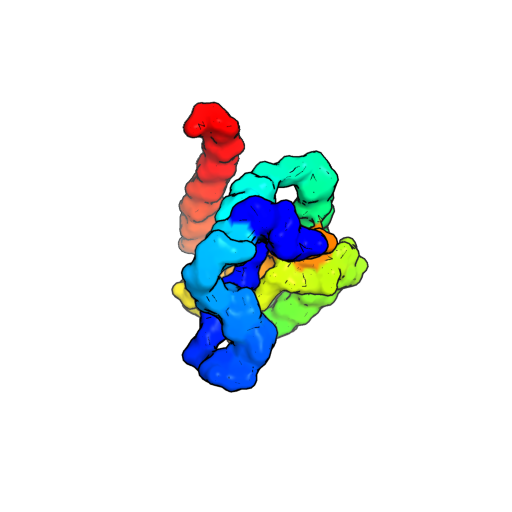558 -17.310 1.00 97.75 176 LEU A O 1
ATOM 1383 N N . CYS A 1 177 ? -5.507 8.977 -15.770 1.00 97.25 177 CYS A N 1
ATOM 1384 C CA . CYS A 1 177 ? -4.357 8.144 -16.130 1.00 97.25 177 CYS A CA 1
ATOM 1385 C C . CYS A 1 177 ? -4.603 7.378 -17.442 1.00 97.25 177 CYS A C 1
ATOM 1387 O O . CYS A 1 177 ? -4.944 6.195 -17.439 1.00 97.25 177 CYS A O 1
ATOM 1389 N N . ARG A 1 178 ? -4.407 8.058 -18.573 1.00 96.00 178 ARG A N 1
ATOM 1390 C CA . ARG A 1 178 ? -4.489 7.509 -19.933 1.00 96.00 178 ARG A CA 1
ATOM 1391 C C . ARG A 1 178 ? -3.281 7.953 -20.751 1.00 96.00 178 ARG A C 1
ATOM 1393 O O . ARG A 1 178 ? -2.711 9.001 -20.484 1.00 96.00 178 ARG A O 1
ATOM 1400 N N . GLU A 1 179 ? -2.924 7.178 -21.768 1.00 95.12 179 GLU A N 1
ATOM 1401 C CA . GLU A 1 179 ? -1.788 7.484 -22.652 1.00 95.12 179 GLU A CA 1
ATOM 1402 C C . GLU A 1 179 ? -1.927 8.843 -23.359 1.00 95.12 179 GLU A C 1
ATOM 1404 O O . GLU A 1 179 ? -0.941 9.532 -23.582 1.00 95.12 179 GLU A O 1
ATOM 1409 N N . SER A 1 180 ? -3.158 9.246 -23.676 1.00 94.56 180 SER A N 1
ATOM 1410 C CA . SER A 1 180 ? -3.461 10.484 -24.400 1.00 94.56 180 SER A CA 1
ATOM 1411 C C . SER A 1 180 ? -3.613 11.729 -23.510 1.00 94.56 180 SER A C 1
ATOM 1413 O O . SER A 1 180 ? -4.217 12.701 -23.967 1.00 94.56 180 SER A O 1
ATOM 1415 N N . ALA A 1 181 ? -3.281 11.641 -22.219 1.00 79.44 181 ALA A N 1
ATOM 1416 C CA . ALA A 1 181 ? -3.479 12.728 -21.255 1.00 79.44 181 ALA A CA 1
ATOM 1417 C C . ALA A 1 181 ? -2.437 13.841 -21.407 1.00 79.44 181 ALA A C 1
ATOM 1419 O O . ALA A 1 181 ? -1.283 13.532 -21.775 1.00 79.44 181 ALA A O 1
#

InterPro domains:
  IPR000994 Peptidase M24 [PF00557] (58-179)
  IPR036005 Creatinase/aminopeptidase-like [G3DSA:3.90.230.10] (49-181)
  IPR036005 Creatinase/aminopeptidase-like [SSF55920] (52-178)
  IPR052433 Xaa-Pro dipeptidase-like [PTHR43226] (27-179)

Solvent-accessible surface area (backbone atoms only — not comparable to full-atom values): 10410 Å² total; per-residue (Å²): 111,77,86,78,39,71,65,44,72,47,80,70,74,83,72,92,80,55,96,81,42,69,68,49,49,72,70,62,56,83,58,92,82,57,45,54,75,41,70,32,60,70,59,53,49,62,56,66,68,62,70,52,74,69,53,49,50,39,36,50,51,21,42,53,44,30,53,46,38,53,53,55,52,72,76,52,83,69,61,35,28,45,60,54,48,55,50,47,45,49,42,21,36,79,70,66,24,83,28,59,51,57,88,45,30,36,24,45,44,77,49,52,75,44,89,84,39,59,76,33,74,54,67,51,51,85,89,22,42,37,34,39,37,47,24,12,17,21,94,92,29,62,30,86,44,76,52,74,49,38,54,73,76,57,73,51,71,70,55,42,56,56,50,51,54,53,49,50,52,53,54,52,56,59,74,55,74,52,94,88,102

Sequence (181 aa):
ILRSAELVYADVQPVRDTSKNSLWRFFSSKDSTHPARTPLYPMMNKLRVIKSAAEVANMRKAGQISGRAITEAMKHGWAKEKDLHAFLDYQFIVNGCDGPAYIPVIAGGERANCIHYTVNNNTFKDGEFILVDAGGEYGTYITDISRTWPVSGKFSAAQRDLYEAVLKVQRTSVSLCRESA